Protein AF-0000000070360372 (afdb_homodimer)

Radius of gyration: 17.47 Å; Cα contacts (8 Å, |Δi|>4): 365; chains: 2; bounding box: 40×47×42 Å

Nearest PDB structures (foldseek):
  4dpo-assembly1_B  TM=9.481E-01  e=1.555E-10  Methanosarcina mazei Go1
  4hl9-assembly4_H  TM=9.763E-01  e=8.758E-10  Rhodospirillum rubrum ATCC 11170
  4zos-assembly1_C  TM=9.395E-01  e=3.819E-09  Yersinia enterocolitica subsp. enterocolitica 8081
  2gff-assembly1_A  TM=9.404E-01  e=3.369E-08  Yersinia pestis
  2omo-assembly4_E  TM=9.481E-01  e=5.995E-08  Nitrosomonas europaea

pLDDT: mean 95.35, std 10.15, range [29.31, 98.88]

Secondary structure (DSSP, 8-state):
---PPEEEEEEEEB-GGG-SHHHHHHHHHHHHHHTTSTTEEEEEEEEETTEEEEEEEEEEES-HHHHHHHHHSHHHHHHHHHHGGGBSS--EEEEEEE--/---PPEEEEEEEEB-GGG-SHHHHHHHHHHHHHHTTSTTEEEEEEEEETTEEEEEEEEEEES-HHHHHHHHHSHHHHHHHHHHGGGBSS--EEEEEEE--

Organism: Tetrahymena thermophila (strain SB210) (NCBI:txid312017)

Structure (mmCIF, N/CA/C/O backbone):
data_AF-0000000070360372-model_v1
#
loop_
_entity.id
_entity.type
_entity.pdbx_description
1 polymer 'Antibiotic biosynthesis monooxygenase family protein'
#
loop_
_atom_site.group_PDB
_atom_site.id
_atom_site.type_symbol
_atom_site.label_atom_id
_atom_site.label_alt_id
_atom_site.label_comp_id
_atom_site.label_asym_id
_atom_site.label_entity_id
_atom_site.label_seq_id
_atom_site.pdbx_PDB_ins_code
_atom_site.Cartn_x
_atom_site.Cartn_y
_atom_site.Cartn_z
_atom_site.occupancy
_atom_site.B_iso_or_equiv
_atom_site.auth_seq_id
_atom_site.auth_comp_id
_atom_site.auth_asym_id
_atom_site.auth_atom_id
_atom_site.pdbx_PDB_model_num
ATOM 1 N N . MET A 1 1 ? -24.312 -3.723 -5.715 1 29.31 1 MET A N 1
ATOM 2 C CA . MET A 1 1 ? -23.047 -3.193 -6.199 1 29.31 1 MET A CA 1
ATOM 3 C C . MET A 1 1 ? -22.234 -2.59 -5.051 1 29.31 1 MET A C 1
ATOM 5 O O . MET A 1 1 ? -22.359 -1.401 -4.754 1 29.31 1 MET A O 1
ATOM 9 N N . ALA A 1 2 ? -22.25 -2.99 -3.984 1 41.06 2 ALA A N 1
ATOM 10 C CA . ALA A 1 2 ? -22.25 -2.619 -2.572 1 41.06 2 ALA A CA 1
ATOM 11 C C . ALA A 1 2 ? -21.062 -1.726 -2.242 1 41.06 2 ALA A C 1
ATOM 13 O O . ALA A 1 2 ? -20.094 -1.652 -3.012 1 41.06 2 ALA A O 1
ATOM 14 N N . ASP A 1 3 ? -21.047 -0.767 -1.151 1 51.84 3 ASP A N 1
ATOM 15 C CA . ASP A 1 3 ? -20.375 0.12 -0.21 1 51.84 3 ASP A CA 1
ATOM 16 C C . ASP A 1 3 ? -18.953 -0.364 0.075 1 51.84 3 ASP A C 1
ATOM 18 O O . ASP A 1 3 ? -18.703 -0.97 1.116 1 51.84 3 ASP A O 1
ATOM 22 N N . GLN A 1 4 ? -18.266 -0.851 -1.001 1 64.38 4 GLN A N 1
ATOM 23 C CA . GLN A 1 4 ? -17.062 -1.654 -0.803 1 64.38 4 GLN A CA 1
ATOM 24 C C . GLN A 1 4 ? -15.922 -0.81 -0.24 1 64.38 4 GLN A C 1
ATOM 26 O O . GLN A 1 4 ? -15.711 0.325 -0.672 1 64.38 4 GLN A O 1
ATOM 31 N N . LYS A 1 5 ? -15.391 -1.17 0.794 1 88.06 5 LYS A N 1
ATOM 32 C CA . LYS A 1 5 ? -14.219 -0.562 1.424 1 88.06 5 LYS A CA 1
ATOM 33 C C . LYS A 1 5 ? -13.078 -0.407 0.426 1 88.06 5 LYS A C 1
ATOM 35 O O . LYS A 1 5 ? -12.883 -1.263 -0.44 1 88.06 5 LYS A O 1
ATOM 40 N N . LEU A 1 6 ? -12.617 0.913 0.315 1 96.81 6 LEU A N 1
ATOM 41 C CA . LEU A 1 6 ? -11.461 1.216 -0.524 1 96.81 6 LEU A CA 1
ATOM 42 C C . LEU A 1 6 ? -10.203 1.371 0.32 1 96.81 6 LEU A C 1
ATOM 44 O O . LEU A 1 6 ? -10.281 1.688 1.509 1 96.81 6 LEU A O 1
ATOM 48 N N . ARG A 1 7 ? -9.211 1.042 -0.317 1 98 7 ARG A N 1
ATOM 49 C CA . ARG A 1 7 ? -7.922 1.39 0.27 1 98 7 ARG A CA 1
ATOM 50 C C . ARG A 1 7 ? -7.141 2.33 -0.642 1 98 7 ARG A C 1
ATOM 52 O O . ARG A 1 7 ? -7.305 2.299 -1.862 1 98 7 ARG A O 1
ATOM 59 N N . ILE A 1 8 ? -6.355 3.145 -0.029 1 98.75 8 ILE A N 1
ATOM 60 C CA . ILE A 1 8 ? -5.426 4.008 -0.746 1 98.75 8 ILE A CA 1
ATOM 61 C C . ILE A 1 8 ? -3.996 3.715 -0.291 1 98.75 8 ILE A C 1
ATOM 63 O O . ILE A 1 8 ? -3.74 3.549 0.904 1 98.75 8 ILE A O 1
ATOM 67 N N . VAL A 1 9 ? -3.133 3.523 -1.203 1 98.88 9 VAL A N 1
ATOM 68 C CA . VAL A 1 9 ? -1.698 3.602 -0.955 1 98.88 9 VAL A CA 1
ATOM 69 C C . VAL A 1 9 ? -1.142 4.895 -1.542 1 98.88 9 VAL A C 1
ATOM 71 O O . VAL A 1 9 ? -1.192 5.105 -2.756 1 98.88 9 VAL A O 1
ATOM 74 N N . ALA A 1 10 ? -0.677 5.77 -0.711 1 98.75 10 ALA A N 1
ATOM 75 C CA . ALA A 1 10 ? -0.059 7.027 -1.126 1 98.75 10 ALA A CA 1
ATOM 76 C C . ALA A 1 10 ? 1.434 7.035 -0.81 1 98.75 10 ALA A C 1
ATOM 78 O O . ALA A 1 10 ? 1.831 6.863 0.344 1 98.75 10 ALA A O 1
ATOM 79 N N . THR A 1 11 ? 2.238 7.172 -1.792 1 98.75 11 THR A N 1
ATOM 80 C CA . THR A 1 11 ? 3.689 7.219 -1.644 1 98.75 11 THR A CA 1
ATOM 81 C C . THR A 1 11 ? 4.211 8.633 -1.853 1 98.75 11 THR A C 1
ATOM 83 O O . THR A 1 11 ? 3.965 9.25 -2.895 1 98.75 11 THR A O 1
ATOM 86 N N . ILE A 1 12 ? 4.875 9.133 -0.856 1 98.62 12 ILE A N 1
ATOM 87 C CA . ILE A 1 12 ? 5.375 10.508 -0.817 1 98.62 12 ILE A CA 1
ATOM 88 C C . ILE A 1 12 ? 6.887 10.492 -0.607 1 98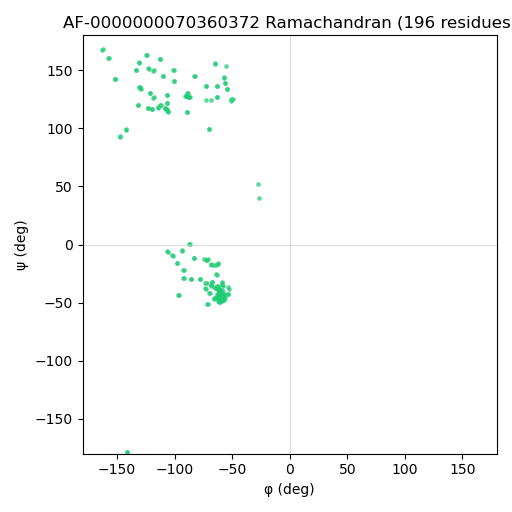.62 12 ILE A C 1
ATOM 90 O O . ILE A 1 12 ? 7.375 10.016 0.418 1 98.62 12 ILE A O 1
ATOM 94 N N . LYS A 1 13 ? 7.613 10.992 -1.554 1 98.56 13 LYS A N 1
ATOM 95 C CA . LYS A 1 13 ? 9.055 11.141 -1.412 1 98.56 13 LYS A CA 1
ATOM 96 C C . LYS A 1 13 ? 9.445 12.609 -1.205 1 98.56 13 LYS A C 1
ATOM 98 O O . LYS A 1 13 ? 9.047 13.477 -1.986 1 98.56 13 LYS A O 1
ATOM 103 N N . VAL A 1 14 ? 10.195 12.891 -0.234 1 98.56 14 VAL A N 1
ATOM 1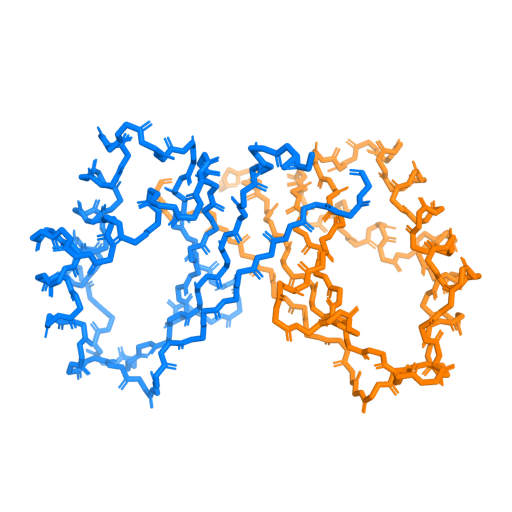04 C CA . VAL A 1 14 ? 10.578 14.25 0.098 1 98.56 14 VAL A CA 1
ATOM 105 C C . VAL A 1 14 ? 12.078 14.438 -0.145 1 98.56 14 VAL A C 1
ATOM 107 O O . VAL A 1 14 ? 12.82 13.461 -0.225 1 98.56 14 VAL A O 1
ATOM 110 N N . LYS A 1 15 ? 12.43 15.672 -0.279 1 98.06 15 LYS A N 1
ATOM 111 C CA . LYS A 1 15 ? 13.844 16.016 -0.382 1 98.06 15 LYS A CA 1
ATOM 112 C C . LYS A 1 15 ? 14.594 15.648 0.9 1 98.06 15 LYS A C 1
ATOM 114 O O . LYS A 1 15 ? 14.086 15.875 2.002 1 98.06 15 LYS A O 1
ATOM 119 N N . PRO A 1 16 ? 15.766 15.062 0.646 1 96.94 16 PRO A N 1
ATOM 120 C CA . PRO A 1 16 ? 16.516 14.68 1.84 1 96.94 16 PRO A CA 1
ATOM 121 C C . PRO A 1 16 ? 16.703 15.844 2.814 1 96.94 16 PRO A C 1
ATOM 123 O O . PRO A 1 16 ? 16.609 15.656 4.031 1 96.94 16 PRO A O 1
ATOM 126 N N . GLU A 1 17 ? 16.922 16.984 2.369 1 96.38 17 GLU A N 1
ATOM 127 C CA . GLU A 1 17 ? 17.188 18.141 3.213 1 96.38 17 GLU A CA 1
ATOM 128 C C . GLU A 1 17 ? 15.906 18.609 3.914 1 96.38 17 GLU A C 1
ATOM 130 O O . GLU A 1 17 ? 15.969 19.406 4.855 1 96.38 17 GLU A O 1
ATOM 135 N N . SER A 1 18 ? 14.82 18.109 3.445 1 95 18 SER A N 1
ATOM 136 C CA . SER A 1 18 ? 13.539 18.516 4.004 1 95 18 SER A CA 1
ATOM 137 C C . SER A 1 18 ? 13.109 17.594 5.141 1 95 18 SER A C 1
ATOM 139 O O . SER A 1 18 ? 12.211 17.938 5.914 1 95 18 SER A O 1
ATOM 141 N N . ARG A 1 19 ? 13.641 16.391 5.18 1 93 19 ARG A N 1
ATOM 142 C CA . ARG A 1 19 ? 13.203 15.461 6.215 1 93 19 ARG A CA 1
ATOM 143 C C . ARG A 1 19 ? 13.703 15.898 7.59 1 93 19 ARG A C 1
ATOM 145 O O . ARG A 1 19 ? 14.875 15.703 7.918 1 93 19 ARG A O 1
ATOM 152 N N . ASP A 1 20 ? 12.922 16.516 8.383 1 93.19 20 ASP A N 1
ATOM 153 C CA . ASP A 1 20 ? 13.203 16.969 9.75 1 93.19 20 ASP A CA 1
ATOM 154 C C . ASP A 1 20 ? 11.977 16.781 10.648 1 93.19 20 ASP A C 1
ATOM 156 O O . ASP A 1 20 ? 10.961 16.234 10.219 1 93.19 20 ASP A O 1
ATOM 160 N N . GLN A 1 21 ? 12.141 17.172 11.836 1 92.44 21 GLN A N 1
ATOM 161 C CA . GLN A 1 21 ? 11.102 16.906 12.828 1 92.44 21 GLN A CA 1
ATOM 162 C C . GLN A 1 21 ? 9.836 17.703 12.516 1 92.44 21 GLN A C 1
ATOM 164 O O . GLN A 1 21 ? 8.727 17.25 12.789 1 92.44 21 GLN A O 1
ATOM 169 N N . ASN A 1 22 ? 9.992 18.859 11.961 1 94.62 22 ASN A N 1
ATOM 170 C CA . ASN A 1 22 ? 8.828 19.656 11.617 1 94.62 22 ASN A CA 1
ATOM 171 C C . ASN A 1 22 ? 7.965 18.969 10.555 1 94.62 22 ASN A C 1
ATOM 173 O O . ASN A 1 22 ? 6.738 18.969 10.656 1 94.62 22 ASN A O 1
ATOM 177 N N . LEU A 1 23 ? 8.609 18.484 9.57 1 96.25 23 LEU A N 1
ATOM 178 C CA . LEU A 1 23 ? 7.879 17.766 8.531 1 96.25 23 LEU A CA 1
ATOM 179 C C . LEU A 1 23 ? 7.191 16.531 9.094 1 96.25 23 LEU A C 1
ATOM 181 O O . LEU A 1 23 ? 6.023 16.266 8.797 1 96.25 23 LEU A O 1
ATOM 185 N N . VAL A 1 24 ? 7.902 15.797 9.891 1 95.56 24 VAL A N 1
ATOM 186 C CA . VAL A 1 24 ? 7.348 14.594 10.492 1 95.56 24 VAL A CA 1
ATOM 187 C C . VAL A 1 24 ? 6.145 14.953 11.359 1 95.56 24 VAL A C 1
ATOM 189 O O . VAL A 1 24 ? 5.129 14.25 11.344 1 95.56 24 VAL A O 1
ATOM 192 N N . ASN A 1 25 ? 6.23 16.062 12.078 1 96.56 25 ASN A N 1
ATOM 193 C CA . ASN A 1 25 ? 5.117 16.531 12.891 1 96.56 25 ASN A CA 1
ATOM 194 C C . ASN A 1 25 ? 3.904 16.891 12.039 1 96.56 25 ASN A C 1
ATOM 196 O O . ASN A 1 25 ? 2.762 16.703 12.461 1 96.56 25 ASN A O 1
ATOM 200 N N . ALA A 1 26 ? 4.191 17.453 10.891 1 97.75 26 ALA A N 1
ATOM 201 C CA . ALA A 1 26 ? 3.096 17.75 9.969 1 97.75 26 ALA A CA 1
ATOM 202 C C . ALA A 1 26 ? 2.375 16.469 9.539 1 97.75 26 ALA A C 1
ATOM 204 O O . ALA A 1 26 ? 1.143 16.438 9.484 1 97.75 26 ALA A O 1
ATOM 205 N N . PHE A 1 27 ? 3.125 15.438 9.242 1 98.25 27 PHE A N 1
ATOM 206 C CA . PHE A 1 27 ? 2.531 14.148 8.906 1 98.25 27 PHE A CA 1
ATOM 207 C C . PHE A 1 27 ? 1.706 13.609 10.07 1 98.25 27 PHE A C 1
ATOM 209 O O . PHE A 1 27 ? 0.591 13.125 9.875 1 98.25 27 PHE A O 1
ATOM 216 N N . LYS A 1 28 ? 2.225 13.703 11.234 1 97.75 28 LYS A N 1
ATOM 217 C CA . LYS A 1 28 ? 1.54 13.219 12.43 1 97.75 28 LYS A CA 1
ATOM 218 C C . LYS A 1 28 ? 0.211 13.938 12.633 1 97.75 28 LYS A C 1
ATOM 220 O O . LYS A 1 28 ? -0.796 13.312 12.969 1 97.75 28 LYS A O 1
ATOM 225 N N . ALA A 1 29 ? 0.255 15.234 12.492 1 98.38 29 ALA A N 1
ATOM 226 C CA . ALA A 1 29 ? -0.963 16.031 12.633 1 98.38 29 ALA A CA 1
ATOM 227 C C . ALA A 1 29 ? -2.02 15.602 11.617 1 98.38 29 ALA A C 1
ATOM 229 O O . ALA A 1 29 ? -3.203 15.508 11.945 1 98.38 29 ALA A O 1
ATOM 230 N N . LEU A 1 30 ? -1.607 15.352 10.398 1 98.69 30 LEU A N 1
ATOM 231 C CA . LEU A 1 30 ? -2.525 14.867 9.367 1 98.69 30 LEU A CA 1
ATOM 232 C C . LEU A 1 30 ? -3.164 13.547 9.789 1 98.69 30 LEU A C 1
ATOM 234 O O . LEU A 1 30 ? -4.379 13.375 9.664 1 98.69 30 LEU A O 1
ATOM 238 N N . VAL A 1 31 ? -2.324 12.586 10.25 1 98.75 31 VAL A N 1
ATOM 239 C CA . VAL A 1 31 ? -2.809 11.273 10.664 1 98.75 31 VAL A CA 1
ATOM 240 C C . VAL A 1 31 ? -3.852 11.438 11.766 1 98.75 31 VAL A C 1
ATOM 242 O O . VAL A 1 31 ? -4.938 10.859 11.688 1 98.75 31 VAL A O 1
ATOM 245 N N . GLU A 1 32 ? -3.535 12.273 12.781 1 98.62 32 GLU A N 1
ATOM 246 C CA . GLU A 1 32 ? -4.41 12.469 13.938 1 98.62 32 GLU A CA 1
ATOM 247 C C . GLU A 1 32 ? -5.754 13.055 13.516 1 98.62 32 GLU A C 1
ATOM 249 O O . GLU A 1 32 ? -6.809 12.57 13.938 1 98.62 32 GLU A O 1
ATOM 254 N N . GLU A 1 33 ? -5.766 14.016 12.75 1 98.81 33 GLU A N 1
ATOM 255 C CA . GLU A 1 33 ? -7.004 14.656 12.328 1 98.81 33 GLU A CA 1
ATOM 256 C C . GLU A 1 33 ? -7.809 13.75 11.398 1 98.81 33 GLU A C 1
ATOM 258 O O . GLU A 1 33 ? -9.039 13.703 11.477 1 98.81 33 GLU A O 1
ATOM 263 N N . THR A 1 34 ? -7.141 13.039 10.422 1 98.81 34 THR A N 1
ATOM 264 C CA . THR A 1 34 ? -7.816 12.156 9.469 1 98.81 34 THR A CA 1
ATOM 265 C C . THR A 1 34 ? -8.531 11.023 10.203 1 98.81 34 THR A C 1
ATOM 267 O O . THR A 1 34 ? -9.641 10.641 9.828 1 98.81 34 THR A O 1
ATOM 270 N N . LYS A 1 35 ? -7.902 10.484 11.234 1 98.62 35 LYS A N 1
ATOM 271 C CA . LYS A 1 35 ? -8.477 9.367 11.969 1 98.62 35 LYS A CA 1
ATOM 272 C C . LYS A 1 35 ? -9.781 9.781 12.656 1 98.62 35 LYS A C 1
ATOM 274 O O . LYS A 1 35 ? -10.57 8.922 13.062 1 98.62 35 LYS A O 1
ATOM 279 N N . LYS A 1 36 ? -10.039 11.062 12.82 1 98.5 36 LYS A N 1
ATOM 280 C CA . LYS A 1 36 ? -11.266 11.562 13.438 1 98.5 36 LYS A CA 1
ATOM 281 C C . LYS A 1 36 ? -12.406 11.625 12.422 1 98.5 36 LYS A C 1
ATOM 283 O O . LYS A 1 36 ? -13.562 11.812 12.797 1 98.5 36 LYS A O 1
ATOM 288 N N . GLU A 1 37 ? -12.094 11.469 11.203 1 98.5 37 GLU A N 1
ATOM 289 C CA . GLU A 1 37 ? -13.102 11.578 10.156 1 98.5 37 GLU A CA 1
ATOM 290 C C . GLU A 1 37 ? -14.031 10.367 10.156 1 98.5 37 GLU A C 1
ATOM 292 O O . GLU A 1 37 ? -13.57 9.227 10.258 1 98.5 37 GLU A O 1
ATOM 297 N N . GLU A 1 38 ? -15.312 10.531 10.031 1 95.69 38 GLU A N 1
ATOM 298 C CA . GLU A 1 38 ? -16.328 9.492 10.117 1 95.69 38 GLU A CA 1
ATOM 299 C C . GLU A 1 38 ? -16.109 8.406 9.07 1 95.69 38 GLU A C 1
ATOM 301 O O . GLU A 1 38 ? -16.344 7.223 9.328 1 95.69 38 GLU A O 1
ATOM 306 N N . GLY A 1 39 ? -15.602 8.703 7.953 1 96.88 39 GLY A N 1
ATOM 307 C CA . GLY A 1 39 ? -15.461 7.762 6.852 1 96.88 39 GLY A CA 1
ATOM 308 C C . GLY A 1 39 ? -14.109 7.07 6.824 1 96.88 39 GLY A C 1
ATOM 309 O O . GLY A 1 39 ? -13.898 6.148 6.031 1 96.88 39 GLY A O 1
ATOM 310 N N . ASN A 1 40 ? -13.188 7.426 7.68 1 98.38 40 ASN A N 1
ATOM 311 C CA . ASN A 1 40 ? -11.875 6.789 7.719 1 98.38 40 ASN A CA 1
ATOM 312 C C . ASN A 1 40 ? -11.883 5.543 8.602 1 98.38 40 ASN A C 1
ATOM 314 O O . ASN A 1 40 ? -12.312 5.598 9.75 1 98.38 40 ASN A O 1
ATOM 318 N N . ILE A 1 41 ? -11.445 4.41 8.117 1 97.94 41 ILE A N 1
ATOM 319 C CA . ILE A 1 41 ? -11.367 3.145 8.836 1 97.94 41 ILE A CA 1
ATOM 320 C C . ILE A 1 41 ? -9.953 2.947 9.375 1 97.94 41 ILE A C 1
ATOM 322 O O . ILE A 1 41 ? -9.766 2.533 10.523 1 97.94 41 ILE A O 1
ATOM 326 N N . SER A 1 42 ? -8.992 3.227 8.594 1 98 42 SER A N 1
ATOM 327 C CA . SER A 1 42 ? -7.586 3.146 8.984 1 98 42 SER A CA 1
ATOM 328 C C . SER A 1 42 ? -6.738 4.133 8.188 1 98 42 SER A C 1
ATOM 330 O O . SER A 1 42 ? -7.008 4.383 7.008 1 98 42 SER A O 1
ATOM 332 N N . TYR A 1 43 ? -5.781 4.723 8.805 1 98.62 43 TYR A N 1
ATOM 333 C CA . TYR A 1 43 ? -4.871 5.715 8.242 1 98.62 43 TYR A CA 1
ATOM 334 C C . TYR A 1 43 ? -3.49 5.613 8.883 1 98.62 43 TYR A C 1
ATOM 336 O O . TYR A 1 43 ? -3.221 6.266 9.898 1 98.62 43 TYR A O 1
ATOM 344 N N . ILE A 1 44 ? -2.605 4.852 8.266 1 98.25 44 ILE A N 1
ATOM 345 C CA . ILE A 1 44 ? -1.34 4.543 8.922 1 98.25 44 ILE A CA 1
ATOM 346 C C . ILE A 1 44 ? -0.181 5.082 8.086 1 98.25 44 ILE A C 1
ATOM 348 O O . ILE A 1 44 ? -0.098 4.812 6.883 1 98.25 44 ILE A O 1
ATOM 352 N N . LEU A 1 45 ? 0.63 5.848 8.711 1 98.44 45 LEU A N 1
ATOM 353 C CA . LEU A 1 45 ? 1.843 6.387 8.109 1 98.44 45 LEU A CA 1
ATOM 354 C C . LEU A 1 45 ? 3.016 5.43 8.297 1 98.44 45 LEU A C 1
ATOM 356 O O . LEU A 1 45 ? 3.262 4.953 9.414 1 98.44 45 LEU A O 1
ATOM 360 N N . HIS A 1 46 ? 3.721 5.148 7.211 1 98 46 HIS A N 1
ATOM 361 C CA . HIS A 1 46 ? 4.906 4.297 7.227 1 98 46 HIS A CA 1
ATOM 362 C C . HIS A 1 46 ? 6.109 5.016 6.625 1 98 46 HIS A C 1
ATOM 364 O O . HIS A 1 46 ? 5.957 6.051 5.973 1 98 46 HIS A O 1
ATOM 370 N N . ASN A 1 47 ? 7.246 4.441 6.941 1 97.5 47 ASN A N 1
ATOM 371 C CA . ASN A 1 47 ? 8.445 4.723 6.156 1 97.5 47 ASN A CA 1
ATOM 372 C C . ASN A 1 47 ? 8.875 3.506 5.34 1 97.5 47 ASN A C 1
ATOM 374 O O . ASN A 1 47 ? 8.727 2.367 5.785 1 97.5 47 ASN A O 1
ATOM 378 N N . ASP A 1 48 ? 9.422 3.801 4.102 1 98 48 ASP A N 1
ATOM 379 C CA . ASP A 1 48 ? 10.133 2.779 3.336 1 98 48 ASP A CA 1
ATOM 380 C C . ASP A 1 48 ? 11.383 2.311 4.074 1 98 48 ASP A C 1
ATOM 382 O O . ASP A 1 48 ? 12.227 3.125 4.461 1 98 48 ASP A O 1
ATOM 386 N N . VAL A 1 49 ? 11.5 1.029 4.254 1 96.81 49 VAL A N 1
ATOM 387 C CA . VAL A 1 49 ? 12.609 0.486 5.035 1 96.81 49 VAL A CA 1
ATOM 388 C C . VAL A 1 49 ? 13.93 0.798 4.34 1 96.81 49 VAL A C 1
ATOM 390 O O . VAL A 1 49 ? 14.953 0.992 5 1 96.81 49 VAL A O 1
ATOM 393 N N . LYS A 1 50 ? 13.891 0.973 3.064 1 97.06 50 LYS A N 1
ATOM 394 C CA . LYS A 1 50 ? 15.125 1.151 2.307 1 97.06 50 LYS A CA 1
ATOM 395 C C . LYS A 1 50 ? 15.398 2.629 2.041 1 97.06 50 LYS A C 1
ATOM 397 O O . LYS A 1 50 ? 16.469 2.99 1.566 1 97.06 50 LYS A O 1
ATOM 402 N N . ASP A 1 51 ? 14.453 3.5 2.188 1 97.5 51 ASP A N 1
ATOM 403 C CA . ASP A 1 51 ? 14.586 4.93 1.916 1 97.5 51 ASP A CA 1
ATOM 404 C C . ASP A 1 51 ? 13.812 5.758 2.939 1 97.5 51 ASP A C 1
ATOM 406 O O . ASP A 1 51 ? 12.617 6.004 2.771 1 97.5 51 ASP A O 1
ATOM 410 N N . PRO A 1 52 ? 14.477 6.258 3.926 1 95.38 52 PRO A N 1
ATOM 411 C CA . PRO A 1 52 ? 13.797 6.992 4.996 1 95.38 52 PRO A CA 1
ATOM 412 C C . PRO A 1 52 ? 13.094 8.25 4.496 1 95.38 52 PRO A C 1
ATOM 414 O O . PRO A 1 52 ? 12.289 8.844 5.219 1 95.38 52 PRO A O 1
ATOM 417 N N . ASN A 1 53 ? 13.422 8.758 3.27 1 97.75 53 ASN A N 1
ATOM 418 C CA . ASN A 1 53 ? 12.797 9.953 2.73 1 97.75 53 ASN A CA 1
ATOM 419 C C . ASN A 1 53 ? 11.5 9.625 1.989 1 97.75 53 ASN A C 1
ATOM 421 O O . ASN A 1 53 ? 10.859 10.516 1.434 1 97.75 53 ASN A O 1
ATOM 425 N N . THR A 1 54 ? 11.172 8.359 1.972 1 98.25 54 THR A N 1
ATOM 426 C CA . THR A 1 54 ? 9.922 7.922 1.353 1 98.25 54 THR A CA 1
ATOM 427 C C . THR A 1 54 ? 8.906 7.523 2.414 1 98.25 54 THR A C 1
ATOM 429 O O . THR A 1 54 ? 9.141 6.598 3.193 1 98.25 54 THR A O 1
ATOM 432 N N . PHE A 1 55 ? 7.789 8.281 2.459 1 98.5 55 PHE A N 1
ATOM 433 C CA . PHE A 1 55 ? 6.648 8.031 3.334 1 98.5 55 PHE A CA 1
ATOM 434 C C . PHE A 1 55 ? 5.52 7.352 2.568 1 98.5 55 PHE A C 1
ATOM 436 O O . PHE A 1 55 ? 5.262 7.684 1.408 1 98.5 55 PHE A O 1
ATOM 443 N N . VAL A 1 56 ? 4.895 6.43 3.225 1 98.75 56 VAL A N 1
ATOM 444 C CA . VAL A 1 56 ? 3.805 5.703 2.582 1 98.75 56 VAL A CA 1
ATOM 445 C C . VAL A 1 56 ? 2.594 5.66 3.51 1 98.75 56 VAL A C 1
ATOM 447 O O . VAL A 1 56 ? 2.676 5.141 4.625 1 98.75 56 VAL A O 1
ATOM 450 N N . PHE A 1 57 ? 1.464 6.203 3.096 1 98.88 57 PHE A N 1
ATOM 451 C CA . PHE A 1 57 ? 0.189 6 3.773 1 98.88 57 PHE A CA 1
ATOM 452 C C . PHE A 1 57 ? -0.519 4.762 3.234 1 98.88 57 PHE A C 1
ATOM 454 O O . PHE A 1 57 ? -0.636 4.586 2.021 1 98.88 57 PHE A O 1
ATOM 461 N N . VAL A 1 58 ? -0.887 3.922 4.055 1 98.69 58 VAL A N 1
ATOM 462 C CA . VAL A 1 58 ? -1.868 2.887 3.75 1 98.69 58 VAL A CA 1
ATOM 463 C C . VAL A 1 58 ? -3.186 3.195 4.461 1 98.69 58 VAL A C 1
ATOM 465 O O . VAL A 1 58 ? -3.238 3.24 5.691 1 98.69 58 VAL A O 1
ATOM 468 N N . GLU A 1 59 ? -4.215 3.402 3.682 1 98.69 59 GLU A N 1
ATOM 469 C CA . GLU A 1 59 ? -5.48 3.932 4.18 1 98.69 59 GLU A CA 1
ATOM 470 C C . GLU A 1 59 ? -6.637 2.992 3.859 1 98.69 59 GLU A C 1
ATOM 472 O O . GLU A 1 59 ? -6.59 2.252 2.873 1 98.69 59 GLU A O 1
ATOM 477 N N . GLU A 1 60 ? -7.625 3.006 4.641 1 98.25 60 GLU A N 1
ATOM 478 C CA . GLU A 1 60 ? -8.898 2.346 4.379 1 98.25 60 GLU A CA 1
ATOM 479 C C . GLU A 1 60 ? -10.07 3.293 4.617 1 98.25 60 GLU A C 1
ATOM 481 O O . GLU A 1 60 ? -10.117 3.994 5.629 1 98.25 60 GLU A O 1
ATOM 486 N N . TRP A 1 61 ? -10.961 3.264 3.732 1 98.12 61 TRP A N 1
ATOM 487 C CA . TRP A 1 61 ? -12.07 4.215 3.719 1 98.12 61 TRP A CA 1
ATOM 488 C C . TRP A 1 61 ? -13.398 3.502 3.482 1 98.12 61 TRP A C 1
ATOM 490 O O . TRP A 1 61 ? -13.453 2.512 2.746 1 98.12 61 TRP A O 1
ATOM 500 N N . ARG A 1 62 ? -14.406 4.059 4.016 1 96.62 62 ARG A N 1
ATOM 501 C CA . ARG A 1 62 ? -15.75 3.496 3.941 1 96.62 62 ARG A CA 1
ATOM 502 C C . ARG A 1 62 ? -16.328 3.648 2.541 1 96.62 62 ARG A C 1
ATOM 504 O O . ARG A 1 62 ? -17.078 2.783 2.074 1 96.62 62 ARG A O 1
ATOM 511 N N . SER A 1 63 ? -16.047 4.816 1.875 1 95.69 63 SER A N 1
ATOM 512 C CA . SER A 1 63 ? -16.641 5.082 0.575 1 95.69 63 SER A CA 1
ATOM 513 C C . SER A 1 63 ? -15.828 6.086 -0.224 1 95.69 63 SER A C 1
ATOM 515 O O . SER A 1 63 ? -15.023 6.832 0.345 1 95.69 63 SER A O 1
ATOM 517 N N . PRO A 1 64 ? -16.062 6.082 -1.555 1 95.44 64 PRO A N 1
ATOM 518 C CA . PRO A 1 64 ? -15.414 7.117 -2.367 1 95.44 64 PRO A CA 1
ATOM 519 C C . PRO A 1 64 ? -15.789 8.531 -1.922 1 95.44 64 PRO A C 1
ATOM 521 O O . PRO A 1 64 ? -14.961 9.445 -1.996 1 95.44 64 PRO A O 1
ATOM 524 N N . ALA A 1 65 ? -17 8.711 -1.489 1 96.44 65 ALA A N 1
ATOM 525 C CA . ALA A 1 65 ? -17.453 10.023 -1.035 1 96.44 65 ALA A CA 1
ATOM 526 C C . ALA A 1 65 ? -16.656 10.484 0.178 1 96.44 65 ALA A C 1
ATOM 528 O O . ALA A 1 65 ? -16.344 11.672 0.307 1 96.44 65 ALA A O 1
ATOM 529 N N . ASP A 1 66 ? -16.281 9.562 1.055 1 97.38 66 ASP A N 1
ATOM 530 C CA . ASP A 1 66 ? -15.492 9.906 2.238 1 97.38 66 ASP A CA 1
ATOM 531 C C . ASP A 1 66 ? -14.078 10.336 1.857 1 97.38 66 ASP A C 1
ATOM 533 O O . ASP A 1 66 ? -13.5 11.227 2.486 1 97.38 66 ASP A O 1
ATOM 537 N N . ILE A 1 67 ? -13.586 9.719 0.856 1 97.38 67 ILE A 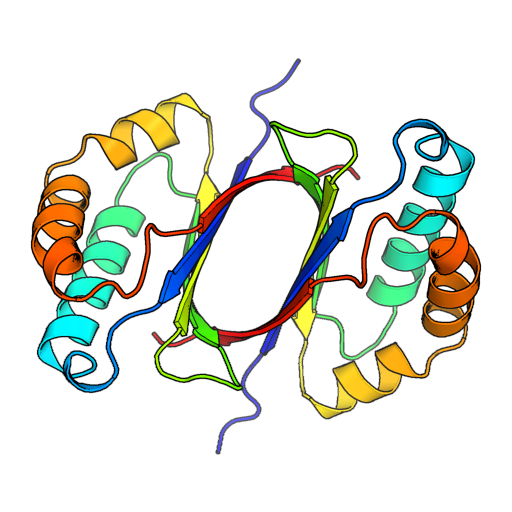N 1
ATOM 538 C CA . ILE A 1 67 ? -12.266 10.086 0.36 1 97.38 67 ILE A CA 1
ATOM 539 C C . ILE A 1 67 ? -12.305 11.508 -0.209 1 97.38 67 ILE A C 1
ATOM 541 O O . ILE A 1 67 ? -11.422 12.32 0.074 1 97.38 67 ILE A O 1
ATOM 545 N N . GLU A 1 68 ? -13.328 11.766 -1.011 1 97.25 68 GLU A N 1
ATOM 546 C CA . GLU A 1 68 ? -13.477 13.102 -1.577 1 97.25 68 GLU A CA 1
ATOM 547 C C . GLU A 1 68 ? -13.562 14.156 -0.48 1 97.25 68 GLU A C 1
ATOM 549 O O . GLU A 1 68 ? -12.945 15.219 -0.584 1 97.25 68 GLU A O 1
ATOM 554 N N . LYS A 1 69 ? -14.344 13.898 0.533 1 98.06 69 LYS A N 1
ATOM 555 C CA . LYS A 1 69 ? -14.453 14.805 1.676 1 98.06 69 LYS A CA 1
ATOM 556 C C . LYS A 1 69 ? -13.094 15.023 2.332 1 98.06 69 LYS A C 1
ATOM 558 O O . LYS A 1 69 ? -12.742 16.156 2.686 1 98.06 69 LYS A O 1
ATOM 563 N N . HIS A 1 70 ? -12.375 13.969 2.531 1 98.44 70 HIS A N 1
ATOM 564 C CA . HIS A 1 70 ? -11.039 14.039 3.125 1 98.44 70 HIS A CA 1
ATOM 565 C C . HIS A 1 70 ? -10.133 14.969 2.328 1 98.44 70 HIS A C 1
ATOM 567 O O . HIS A 1 70 ? -9.461 15.828 2.9 1 98.44 70 HIS A O 1
ATOM 573 N N . MET A 1 71 ? -10.156 14.82 0.972 1 97.81 71 MET A N 1
ATOM 574 C CA . MET A 1 71 ? -9.25 15.562 0.099 1 97.81 71 MET A CA 1
ATOM 575 C C . MET A 1 71 ? -9.602 17.047 0.098 1 97.81 71 MET A C 1
ATOM 577 O O . MET A 1 71 ? -8.766 17.891 -0.262 1 97.81 71 MET A O 1
ATOM 581 N N . LYS A 1 72 ? -10.797 17.359 0.549 1 98 72 LYS A N 1
ATOM 582 C CA . LYS A 1 72 ? -11.242 18.75 0.574 1 98 72 LYS A CA 1
ATOM 583 C C . LYS A 1 72 ? -11.141 19.344 1.98 1 98 72 LYS A C 1
ATOM 585 O O . LYS A 1 72 ? -11.352 20.531 2.176 1 98 72 LYS A O 1
ATOM 590 N N . SER A 1 73 ? -10.883 18.562 2.951 1 98.44 73 SER A N 1
ATOM 591 C CA . SER A 1 73 ? -10.852 19.031 4.336 1 98.44 73 SER A CA 1
ATOM 592 C C . SER A 1 73 ? -9.734 20.031 4.559 1 98.44 73 SER A C 1
ATOM 594 O O . SER A 1 73 ? -8.719 20.016 3.857 1 98.44 73 SER A O 1
ATOM 596 N N . PRO A 1 74 ? -9.867 20.906 5.582 1 98.25 74 PRO A N 1
ATOM 597 C CA . PRO A 1 74 ? -8.836 21.891 5.883 1 98.25 74 PRO A CA 1
ATOM 598 C C . PRO A 1 74 ? -7.504 21.266 6.285 1 98.25 74 PRO A C 1
ATOM 600 O O . PRO A 1 74 ? -6.441 21.75 5.898 1 98.25 74 PRO A O 1
ATOM 603 N N . HIS A 1 75 ? -7.562 20.234 7.102 1 98.5 75 HIS A N 1
ATOM 604 C CA . HIS A 1 75 ? -6.309 19.625 7.539 1 98.5 75 HIS A CA 1
ATOM 605 C C . HIS A 1 75 ? -5.566 19 6.367 1 98.5 75 HIS A C 1
ATOM 607 O O . HIS A 1 75 ? -4.336 19.047 6.305 1 98.5 75 HIS A O 1
ATOM 613 N N . PHE A 1 76 ? -6.289 18.375 5.402 1 98.75 76 PHE A N 1
ATOM 614 C CA . PHE A 1 76 ? -5.617 17.781 4.258 1 98.75 76 PHE A CA 1
ATOM 615 C C . PHE A 1 76 ? -5.062 18.844 3.326 1 98.75 76 PHE A C 1
ATOM 617 O O . PHE A 1 76 ? -3.891 18.797 2.945 1 98.75 76 PHE A O 1
ATOM 624 N N . THR A 1 77 ? -5.93 19.812 2.938 1 98.38 77 THR A N 1
ATOM 625 C CA . THR A 1 77 ? -5.473 20.844 2.023 1 98.38 77 THR A CA 1
ATOM 626 C C . THR A 1 77 ? -4.336 21.656 2.646 1 98.38 77 THR A C 1
ATOM 628 O O . THR A 1 77 ? -3.396 22.047 1.954 1 98.38 77 THR A O 1
ATOM 631 N N . GLY A 1 78 ? -4.391 21.953 3.932 1 98.06 78 GLY A N 1
ATOM 632 C CA . GLY A 1 78 ? -3.293 22.594 4.637 1 98.06 78 GLY A CA 1
ATOM 633 C C . GLY A 1 78 ? -2.004 21.797 4.594 1 98.06 78 GLY A C 1
ATOM 634 O O . GLY A 1 78 ? -0.932 22.359 4.352 1 98.06 78 GLY A O 1
ATOM 635 N N . PHE A 1 79 ? -2.113 20.531 4.805 1 98.44 79 PHE A N 1
ATOM 636 C CA . PHE A 1 79 ? -0.958 19.641 4.75 1 98.44 79 PHE A CA 1
ATOM 637 C C . PHE A 1 79 ? -0.331 19.656 3.359 1 98.44 79 PHE A C 1
ATOM 639 O O . PHE A 1 79 ? 0.888 19.781 3.223 1 98.44 79 PHE A O 1
ATOM 646 N N . VAL A 1 80 ? -1.156 19.484 2.289 1 97.81 80 VAL A N 1
ATOM 647 C CA . VAL A 1 80 ? -0.673 19.484 0.912 1 97.81 80 VAL A CA 1
ATOM 648 C C . VAL A 1 80 ? 0.069 20.781 0.615 1 97.81 80 VAL A C 1
ATOM 650 O O . VAL A 1 80 ? 1.13 20.766 -0.014 1 97.81 80 VAL A O 1
ATOM 653 N N . GLY A 1 81 ? -0.499 21.906 1.074 1 97.06 81 GLY A N 1
ATOM 654 C CA . GLY A 1 81 ? 0.16 23.188 0.901 1 97.06 81 GLY A CA 1
ATOM 655 C C . GLY A 1 81 ? 1.54 23.234 1.529 1 97.06 81 GLY A C 1
ATOM 656 O O . GLY A 1 81 ? 2.473 23.797 0.946 1 97.06 81 GLY A O 1
ATOM 657 N N . LYS A 1 82 ? 1.725 22.672 2.697 1 96.38 82 LYS A N 1
ATOM 658 C CA . LYS A 1 82 ? 3.002 22.625 3.402 1 96.38 82 LYS A CA 1
ATOM 659 C C . LYS A 1 82 ? 3.973 21.656 2.73 1 96.38 82 LYS A C 1
ATOM 661 O O . LYS A 1 82 ? 5.184 21.891 2.721 1 96.38 82 LYS A O 1
ATOM 666 N N . LEU A 1 83 ? 3.451 20.609 2.168 1 97.38 83 LEU A N 1
ATOM 667 C CA . LEU A 1 83 ? 4.246 19.484 1.665 1 97.38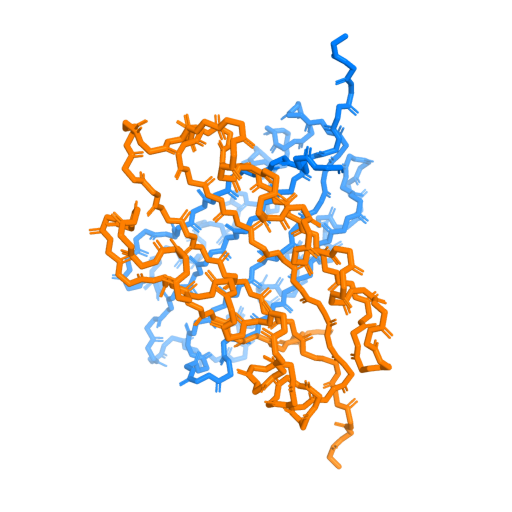 83 LEU A CA 1
ATOM 668 C C . LEU A 1 83 ? 4.875 19.828 0.318 1 97.38 83 LEU A C 1
ATOM 670 O O . LEU A 1 83 ? 5.949 19.328 -0.016 1 97.38 83 LEU A O 1
ATOM 674 N N . LYS A 1 84 ? 4.254 20.656 -0.43 1 96.81 84 LYS A N 1
ATOM 675 C CA . LYS A 1 84 ? 4.594 20.922 -1.825 1 96.81 84 LYS A CA 1
ATOM 676 C C . LYS A 1 84 ? 6.066 21.297 -1.97 1 96.81 84 LYS A C 1
ATOM 678 O O . LYS A 1 84 ? 6.754 20.797 -2.865 1 96.81 84 LYS A O 1
ATOM 683 N N . ALA A 1 85 ? 6.621 22.109 -1.107 1 95.62 85 ALA A N 1
ATOM 684 C CA . ALA A 1 85 ? 7.988 22.625 -1.205 1 95.62 85 ALA A CA 1
ATOM 685 C C . ALA A 1 85 ? 9 21.516 -0.901 1 95.62 85 ALA A C 1
ATOM 687 O O . ALA A 1 85 ? 10.195 21.672 -1.178 1 95.62 85 ALA A O 1
ATOM 688 N N . HIS A 1 86 ? 8.57 20.438 -0.38 1 98.06 86 HIS A N 1
ATOM 689 C CA . HIS A 1 86 ? 9.469 19.406 0.116 1 98.06 86 HIS A CA 1
ATOM 690 C C . HIS A 1 86 ? 9.5 18.203 -0.821 1 98.06 86 HIS A C 1
ATOM 692 O O . HIS A 1 86 ? 10.297 17.281 -0.632 1 98.06 86 HIS A O 1
ATOM 698 N N . LEU A 1 87 ? 8.695 18.188 -1.791 1 98 87 LEU A N 1
ATOM 699 C CA . LEU A 1 87 ? 8.492 17.016 -2.625 1 98 87 LEU A CA 1
ATOM 700 C C . LEU A 1 87 ? 9.578 16.906 -3.695 1 98 87 LEU A C 1
ATOM 702 O O . LEU A 1 87 ? 10.023 17.922 -4.23 1 98 87 LEU A O 1
ATOM 706 N N . VAL A 1 88 ? 9.953 15.656 -3.994 1 97.44 88 VAL A N 1
ATOM 707 C CA . VAL A 1 88 ? 10.852 15.359 -5.105 1 97.44 88 VAL A CA 1
ATOM 708 C C . VAL A 1 88 ? 10.047 15.234 -6.398 1 97.44 88 VAL A C 1
ATOM 710 O O . VAL A 1 88 ? 10.562 15.508 -7.484 1 97.44 88 VAL A O 1
ATOM 713 N N . ALA A 1 89 ? 8.883 14.844 -6.344 1 97.12 89 ALA A N 1
ATOM 714 C CA . ALA A 1 89 ? 7.902 14.625 -7.406 1 97.12 89 ALA A CA 1
ATOM 715 C C . ALA A 1 89 ? 6.488 14.547 -6.836 1 97.12 89 ALA A C 1
ATOM 717 O O . ALA A 1 89 ? 6.305 14.508 -5.617 1 97.12 89 ALA A O 1
ATOM 718 N N . ALA A 1 90 ? 5.48 14.609 -7.734 1 97.25 90 ALA A N 1
ATOM 719 C CA . ALA A 1 90 ? 4.098 14.453 -7.285 1 97.25 90 ALA A CA 1
ATOM 720 C C . ALA A 1 90 ? 3.906 13.141 -6.543 1 97.25 90 ALA A C 1
ATOM 722 O O . ALA A 1 90 ? 4.457 12.109 -6.938 1 97.25 90 ALA A O 1
ATOM 723 N N . PRO A 1 91 ? 3.154 13.109 -5.445 1 98 91 PRO A N 1
ATOM 724 C CA . PRO A 1 91 ? 2.871 11.852 -4.762 1 98 91 PRO A CA 1
ATOM 725 C C . PRO A 1 91 ? 2.201 10.82 -5.672 1 98 91 PRO A C 1
ATOM 727 O O . PRO A 1 91 ? 1.47 11.195 -6.594 1 98 91 PRO A O 1
ATOM 730 N N . GLN A 1 92 ? 2.525 9.617 -5.504 1 97.56 92 GLN A N 1
ATOM 731 C CA . GLN A 1 92 ? 1.815 8.531 -6.172 1 97.56 92 GLN A CA 1
ATOM 732 C C . GLN A 1 92 ? 0.641 8.047 -5.328 1 97.56 92 GLN A C 1
ATOM 734 O O . GLN A 1 92 ? 0.835 7.504 -4.238 1 97.56 92 GLN A O 1
ATOM 739 N N . ILE A 1 93 ? -0.547 8.227 -5.785 1 97.94 93 ILE A N 1
ATOM 740 C CA . ILE A 1 93 ? -1.76 7.824 -5.078 1 97.94 93 ILE A CA 1
ATOM 741 C C . ILE A 1 93 ? -2.473 6.723 -5.863 1 97.94 93 ILE A C 1
ATOM 743 O O . ILE A 1 93 ? -2.883 6.934 -7.008 1 97.94 93 ILE A O 1
ATOM 747 N N . VAL A 1 94 ? -2.602 5.605 -5.297 1 98.19 94 VAL A N 1
ATOM 748 C CA . VAL A 1 94 ? -3.281 4.48 -5.93 1 98.19 94 VAL A CA 1
ATOM 749 C C . VAL A 1 94 ? -4.484 4.059 -5.086 1 98.19 94 VAL A C 1
ATOM 751 O O . VAL A 1 94 ? -4.332 3.707 -3.914 1 98.19 94 VAL A O 1
ATOM 754 N N . THR A 1 95 ? -5.637 4.188 -5.641 1 98.25 95 THR A N 1
ATOM 755 C CA . THR A 1 95 ? -6.844 3.691 -4.996 1 98.25 95 THR A CA 1
ATOM 756 C C . THR A 1 95 ? -7.133 2.252 -5.418 1 98.25 95 THR A C 1
ATOM 758 O O . THR A 1 95 ? -7.152 1.943 -6.613 1 98.25 95 THR A O 1
ATOM 761 N N . ILE A 1 96 ? -7.312 1.415 -4.418 1 97.88 96 ILE A N 1
ATOM 762 C CA . ILE A 1 96 ? -7.426 -0.011 -4.707 1 97.88 96 ILE A CA 1
ATOM 763 C C . ILE A 1 96 ? -8.648 -0.587 -3.992 1 97.88 96 ILE A C 1
ATOM 765 O O . ILE A 1 96 ? -9.156 0.012 -3.043 1 97.88 96 ILE A O 1
ATOM 769 N N . ARG A 1 97 ? -9.141 -1.679 -4.5 1 96.56 97 ARG A N 1
ATOM 770 C CA . ARG A 1 97 ? -10.273 -2.416 -3.943 1 96.56 97 ARG A CA 1
ATOM 771 C C . ARG A 1 97 ? -9.945 -3.898 -3.803 1 96.56 97 ARG A C 1
ATOM 773 O O . ARG A 1 97 ? -9.391 -4.504 -4.723 1 96.56 97 ARG A O 1
ATOM 780 N N . PRO A 1 98 ? -10.305 -4.484 -2.594 1 96.06 98 PRO A N 1
ATOM 781 C CA . PRO A 1 98 ? -10.047 -5.918 -2.455 1 96.06 98 PRO A CA 1
ATOM 782 C C . PRO A 1 98 ? -10.672 -6.742 -3.576 1 96.06 98 PRO A C 1
ATOM 784 O O . PRO A 1 98 ? -11.82 -6.5 -3.955 1 96.06 98 PRO A O 1
ATOM 787 N N . LEU A 1 99 ? -9.875 -7.648 -4.109 1 94.25 99 LEU A N 1
ATOM 788 C CA . LEU A 1 99 ? -10.328 -8.469 -5.227 1 94.25 99 LEU A CA 1
ATOM 789 C C . LEU A 1 99 ? -10.938 -9.773 -4.723 1 94.25 99 LEU A C 1
ATOM 791 O O . LEU A 1 99 ? -11.789 -10.367 -5.398 1 94.25 99 LEU A O 1
ATOM 795 N N . LEU A 1 100 ? -10.5 -10.25 -3.609 1 88 100 LEU A N 1
ATOM 796 C CA . LEU A 1 100 ? -10.969 -11.531 -3.076 1 88 100 LEU A CA 1
ATOM 797 C C . LEU A 1 100 ? -11.75 -11.32 -1.781 1 88 100 LEU A C 1
ATOM 799 O O . LEU A 1 100 ? -11.477 -10.383 -1.029 1 88 100 LEU A O 1
ATOM 803 N N . MET B 1 1 ? 15.242 -3.73 20.188 1 35.5 1 MET B N 1
ATOM 804 C CA . MET B 1 1 ? 14.906 -3.127 18.891 1 35.5 1 MET B CA 1
ATOM 805 C C . MET B 1 1 ? 13.633 -3.734 18.328 1 35.5 1 MET B C 1
ATOM 807 O O . MET B 1 1 ? 13.602 -4.914 17.984 1 35.5 1 MET B O 1
ATOM 811 N N . ALA B 1 2 ? 12.5 -3.551 18.797 1 41.66 2 ALA B N 1
ATOM 812 C CA . ALA B 1 2 ? 11.281 -4.344 18.969 1 41.66 2 ALA B CA 1
ATOM 813 C C . ALA B 1 2 ? 10.875 -5.008 17.656 1 41.66 2 ALA B C 1
ATOM 815 O O . ALA B 1 2 ? 11.242 -4.547 16.578 1 41.66 2 ALA B O 1
ATOM 816 N N . ASP B 1 3 ? 10.68 -6.285 17.5 1 54.03 3 ASP B N 1
ATOM 817 C CA . ASP B 1 3 ? 10.117 -7.238 16.547 1 54.03 3 ASP B CA 1
ATOM 818 C C . ASP B 1 3 ? 9.016 -6.59 15.711 1 54.03 3 ASP B C 1
ATOM 820 O O . ASP B 1 3 ? 7.836 -6.672 16.062 1 54.03 3 ASP B O 1
ATOM 824 N N . GLN B 1 4 ? 9.305 -5.434 15.086 1 66 4 GLN B N 1
ATOM 825 C CA . GLN B 1 4 ? 8.281 -4.516 14.586 1 66 4 GLN B CA 1
ATOM 826 C C . GLN B 1 4 ? 7.605 -5.074 13.336 1 66 4 GLN B C 1
ATOM 828 O O . GLN B 1 4 ? 8.281 -5.598 12.445 1 66 4 GLN B O 1
ATOM 833 N N . LYS B 1 5 ? 6.352 -5.203 13.328 1 88.31 5 LYS B N 1
ATOM 834 C CA . LYS B 1 5 ? 5.508 -5.602 12.203 1 88.31 5 LYS B CA 1
ATOM 835 C C . LYS B 1 5 ? 5.832 -4.785 10.953 1 88.31 5 LYS B C 1
ATOM 837 O O . LYS B 1 5 ? 6.156 -3.6 11.047 1 88.31 5 LYS B O 1
ATOM 842 N N . LEU B 1 6 ? 6.141 -5.566 9.844 1 96.94 6 LEU B N 1
ATOM 843 C CA . LEU B 1 6 ? 6.387 -4.953 8.539 1 96.94 6 LEU B CA 1
ATOM 844 C C . LEU B 1 6 ? 5.168 -5.086 7.637 1 96.94 6 LEU B C 1
ATOM 846 O O . LEU B 1 6 ? 4.348 -5.988 7.82 1 96.94 6 LEU B O 1
ATOM 850 N N . ARG B 1 7 ? 5.09 -4.168 6.863 1 98.06 7 ARG B N 1
ATOM 851 C CA . ARG B 1 7 ? 4.137 -4.301 5.766 1 98.06 7 ARG B CA 1
ATOM 852 C C . ARG B 1 7 ? 4.844 -4.273 4.418 1 98.06 7 ARG B C 1
ATOM 854 O O . ARG B 1 7 ? 5.902 -3.656 4.277 1 98.06 7 ARG B O 1
ATOM 861 N N . ILE B 1 8 ? 4.273 -4.941 3.498 1 98.75 8 ILE B N 1
ATOM 862 C CA . ILE B 1 8 ? 4.727 -4.906 2.113 1 98.75 8 ILE B CA 1
ATOM 863 C C . ILE B 1 8 ? 3.592 -4.426 1.21 1 98.75 8 ILE B C 1
ATOM 865 O O . ILE B 1 8 ? 2.443 -4.848 1.371 1 98.75 8 ILE B O 1
ATOM 869 N N . VAL B 1 9 ? 3.863 -3.5 0.398 1 98.88 9 VAL B N 1
ATOM 870 C CA . VAL B 1 9 ? 3.021 -3.191 -0.752 1 98.88 9 VAL B CA 1
ATOM 871 C C . VAL B 1 9 ? 3.689 -3.691 -2.031 1 98.88 9 VAL B C 1
ATOM 873 O O . VAL B 1 9 ? 4.77 -3.227 -2.396 1 98.88 9 VAL B O 1
ATOM 876 N N . ALA B 1 10 ? 3.098 -4.633 -2.678 1 98.75 10 ALA B N 1
ATOM 877 C CA . ALA B 1 10 ? 3.582 -5.172 -3.945 1 98.75 10 ALA B CA 1
ATOM 878 C C . ALA B 1 10 ? 2.633 -4.824 -5.086 1 98.75 10 ALA B C 1
ATOM 880 O O . ALA B 1 10 ? 1.447 -5.164 -5.043 1 98.75 10 ALA B O 1
ATOM 881 N N . THR B 1 11 ? 3.102 -4.133 -6.047 1 98.75 11 THR B N 1
ATOM 882 C CA . THR B 1 11 ? 2.32 -3.742 -7.219 1 98.75 11 THR B CA 1
ATOM 883 C C . THR B 1 11 ? 2.744 -4.547 -8.445 1 98.75 11 THR B C 1
ATOM 885 O O . THR B 1 11 ? 3.92 -4.547 -8.812 1 98.75 11 THR B O 1
ATOM 888 N N . ILE B 1 12 ? 1.799 -5.227 -9.008 1 98.62 12 ILE B N 1
ATOM 889 C CA . ILE B 1 12 ? 2.012 -6.133 -10.133 1 98.62 12 ILE B CA 1
ATOM 890 C C . ILE B 1 12 ? 1.133 -5.711 -11.305 1 98.62 12 ILE B C 1
ATOM 892 O O . ILE B 1 12 ? -0.096 -5.715 -11.203 1 98.62 12 ILE B O 1
ATOM 896 N N . LYS B 1 13 ? 1.75 -5.348 -12.391 1 98.56 13 LYS B N 1
ATOM 897 C CA . LYS B 1 13 ? 1.013 -5.039 -13.609 1 98.56 13 LYS B CA 1
ATOM 898 C C . LYS B 1 13 ? 1.172 -6.148 -14.648 1 98.56 13 LYS B C 1
ATOM 900 O O . LYS B 1 13 ? 2.293 -6.539 -14.977 1 98.56 13 LYS B O 1
ATOM 905 N N . VAL B 1 14 ? 0.132 -6.613 -15.164 1 98.56 14 VAL B N 1
ATOM 906 C CA . VAL B 1 14 ? 0.156 -7.715 -16.125 1 98.56 14 VAL B CA 1
ATOM 907 C C . VAL B 1 14 ? -0.276 -7.207 -17.5 1 98.56 14 VAL B C 1
ATOM 909 O O . VAL B 1 14 ? -0.898 -6.148 -17.609 1 98.56 14 VAL B O 1
ATOM 912 N N . LYS B 1 15 ? 0.104 -7.965 -18.484 1 98.12 15 LYS B N 1
ATOM 913 C CA . LYS B 1 15 ? -0.353 -7.676 -19.844 1 98.12 15 LYS B CA 1
ATOM 914 C C . LYS B 1 15 ? -1.868 -7.812 -19.953 1 98.12 15 LYS B C 1
ATOM 916 O O . LYS B 1 15 ? -2.453 -8.75 -19.406 1 98.12 15 LYS B O 1
ATOM 921 N N . PRO B 1 16 ? -2.416 -6.82 -20.656 1 97 16 PRO B N 1
ATOM 922 C CA . PRO B 1 16 ? -3.875 -6.891 -20.781 1 97 16 PRO B CA 1
ATOM 923 C C . PRO B 1 16 ? -4.355 -8.234 -21.328 1 97 16 PRO B C 1
ATOM 925 O O . PRO B 1 16 ? -5.363 -8.766 -20.844 1 97 16 PRO B O 1
ATOM 928 N N . GLU B 1 17 ? -3.688 -8.828 -22.203 1 96.44 17 GLU B N 1
ATOM 929 C CA . GLU B 1 17 ? -4.09 -10.078 -22.828 1 96.44 17 GLU B CA 1
ATOM 930 C C . GLU B 1 17 ? -3.91 -11.258 -21.875 1 96.44 17 GLU B C 1
ATOM 932 O O . GLU B 1 17 ? -4.434 -12.344 -22.109 1 96.44 17 GLU B O 1
ATOM 937 N N . SER B 1 18 ? -3.205 -10.984 -20.812 1 95.19 18 SER B N 1
ATOM 938 C CA . SER B 1 18 ? -2.924 -12.039 -19.859 1 95.19 18 SER B CA 1
ATOM 939 C C . SER B 1 18 ? -3.973 -12.078 -18.75 1 95.19 18 SER B C 1
ATOM 941 O O . SER B 1 18 ? -4.07 -13.062 -18.016 1 95.19 18 SER B O 1
ATOM 943 N N . ARG B 1 19 ? -4.664 -10.984 -18.531 1 93.06 19 ARG B N 1
ATOM 944 C CA . ARG B 1 19 ? -5.633 -10.961 -17.438 1 93.06 19 ARG B CA 1
ATOM 945 C C . ARG B 1 19 ? -6.832 -11.852 -17.75 1 93.06 19 ARG B C 1
ATOM 947 O O . ARG B 1 19 ? -7.73 -11.453 -18.5 1 93.06 19 ARG B O 1
ATOM 954 N N . ASP B 1 20 ? -6.898 -13.031 -17.25 1 93.31 20 ASP B N 1
ATOM 955 C CA . ASP B 1 20 ? -7.98 -14 -17.391 1 93.31 20 ASP B CA 1
ATOM 956 C C . ASP B 1 20 ? -8.203 -14.758 -16.078 1 93.31 20 ASP B C 1
ATOM 958 O O . ASP B 1 20 ? -7.57 -14.461 -15.07 1 93.31 20 ASP B O 1
ATOM 962 N N . GLN B 1 21 ? -9.109 -15.641 -16.141 1 92.5 21 GLN B N 1
ATOM 963 C CA . GLN B 1 21 ? -9.523 -16.328 -14.93 1 92.5 21 GLN B CA 1
ATOM 964 C C . GLN B 1 21 ? -8.406 -17.219 -14.391 1 92.5 21 GLN B C 1
ATOM 966 O O . GLN B 1 21 ? -8.273 -17.391 -13.18 1 92.5 21 GLN B O 1
ATOM 971 N N . ASN B 1 22 ? -7.625 -17.75 -15.258 1 94.69 22 ASN B N 1
ATOM 972 C CA . ASN B 1 22 ? -6.52 -18.594 -14.812 1 94.69 22 ASN B CA 1
ATOM 973 C C . ASN B 1 22 ? -5.5 -17.797 -14 1 94.69 22 ASN B C 1
ATOM 975 O O . ASN B 1 22 ? -5.012 -18.281 -12.977 1 94.69 22 ASN B O 1
ATOM 979 N N . LEU B 1 23 ? -5.176 -16.672 -14.5 1 96.38 23 LEU B N 1
ATOM 980 C CA . LEU B 1 23 ? -4.234 -15.82 -13.781 1 96.38 23 LEU B CA 1
ATOM 981 C C . LEU B 1 23 ? -4.805 -15.406 -12.43 1 96.38 23 LEU B C 1
ATOM 983 O O . LEU B 1 23 ? -4.109 -15.453 -11.414 1 96.38 23 LEU B O 1
ATOM 987 N N . VAL B 1 24 ? -6.039 -15.031 -12.43 1 95.62 24 VAL B N 1
ATOM 988 C CA . VAL B 1 24 ? -6.695 -14.609 -11.195 1 95.62 24 VAL B CA 1
ATOM 989 C C . VAL B 1 24 ? -6.711 -15.766 -10.203 1 95.62 24 VAL B C 1
ATOM 991 O O . VAL B 1 24 ? -6.473 -15.57 -9.008 1 95.62 24 VAL B O 1
ATOM 994 N N . ASN B 1 25 ? -6.938 -16.969 -10.695 1 96.69 25 ASN B N 1
ATOM 995 C 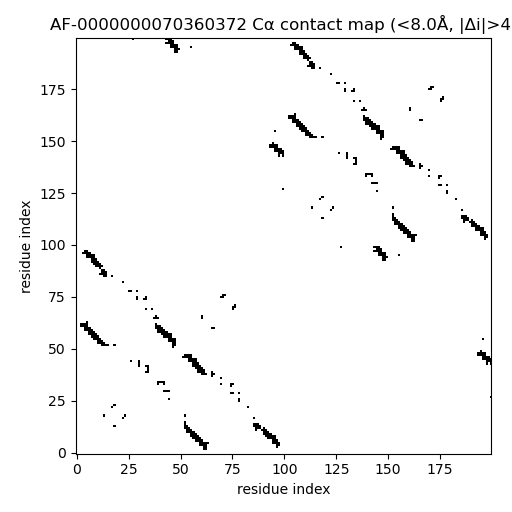CA . ASN B 1 25 ? -6.918 -18.156 -9.844 1 96.69 25 ASN B CA 1
ATOM 996 C C . ASN B 1 25 ? -5.535 -18.391 -9.242 1 96.69 25 ASN B C 1
ATOM 998 O O . ASN B 1 25 ? -5.414 -18.875 -8.117 1 96.69 25 ASN B O 1
ATOM 1002 N N . ALA B 1 26 ? -4.543 -18.125 -10.047 1 97.75 26 ALA B N 1
ATOM 1003 C CA . ALA B 1 26 ? -3.182 -18.25 -9.539 1 97.75 26 ALA B CA 1
ATOM 1004 C C . ALA B 1 26 ? -2.941 -17.281 -8.375 1 97.75 26 ALA B C 1
ATOM 1006 O O . ALA B 1 26 ? -2.336 -17.656 -7.367 1 97.75 26 ALA B O 1
ATOM 1007 N N . PHE B 1 27 ? -3.412 -16.062 -8.516 1 98.31 27 PHE B N 1
ATOM 1008 C CA . PHE B 1 27 ? -3.314 -15.094 -7.426 1 98.31 27 PHE B CA 1
ATOM 1009 C C . PHE B 1 27 ? -4.062 -15.586 -6.195 1 98.31 27 PHE B C 1
ATOM 1011 O O . PHE B 1 27 ? -3.555 -15.484 -5.074 1 98.31 27 PHE B O 1
ATOM 1018 N N . LYS B 1 28 ? -5.215 -16.094 -6.383 1 97.81 28 LYS B N 1
ATOM 1019 C CA . LYS B 1 28 ? -6.039 -16.594 -5.281 1 97.81 28 LYS B CA 1
ATOM 1020 C C . LYS B 1 28 ? -5.336 -17.719 -4.531 1 97.81 28 LYS B C 1
ATOM 1022 O O . LYS B 1 28 ? -5.359 -17.766 -3.301 1 97.81 28 LYS B O 1
ATOM 1027 N N . ALA B 1 29 ? -4.785 -18.625 -5.285 1 98.44 29 ALA B N 1
ATOM 1028 C CA . ALA B 1 29 ? -4.059 -19.734 -4.676 1 98.44 29 ALA B CA 1
ATOM 1029 C C . ALA B 1 29 ? -2.889 -19.234 -3.836 1 98.44 29 ALA B C 1
ATOM 1031 O O . ALA B 1 29 ? -2.639 -19.75 -2.742 1 98.44 29 ALA B O 1
ATOM 1032 N N . LEU B 1 30 ? -2.168 -18.234 -4.328 1 98.75 30 LEU B N 1
ATOM 1033 C CA . LEU B 1 30 ? -1.075 -17.641 -3.57 1 98.75 30 LEU B CA 1
ATOM 1034 C C . LEU B 1 30 ? -1.581 -17.062 -2.252 1 98.75 30 LEU B C 1
ATOM 1036 O O . LEU B 1 30 ? -0.976 -17.281 -1.2 1 98.75 30 LEU B O 1
ATOM 1040 N N . VAL B 1 31 ? -2.689 -16.281 -2.316 1 98.75 31 VAL B N 1
ATOM 1041 C CA . VAL B 1 31 ? -3.262 -15.656 -1.129 1 98.75 31 VAL B CA 1
ATOM 1042 C C . VAL B 1 31 ? -3.617 -16.734 -0.1 1 98.75 31 VAL B C 1
ATOM 1044 O O . VAL B 1 31 ? -3.252 -16.609 1.072 1 98.75 31 VAL B O 1
ATOM 1047 N N . GLU B 1 32 ? -4.281 -17.797 -0.564 1 98.62 32 GLU B N 1
ATOM 1048 C CA . GLU B 1 32 ? -4.746 -18.875 0.322 1 98.62 32 GLU B CA 1
ATOM 1049 C C . GLU B 1 32 ? -3.574 -19.562 1.01 1 98.62 32 GLU B C 1
ATOM 1051 O O . GLU B 1 32 ? -3.598 -19.781 2.223 1 98.62 32 GLU B O 1
ATOM 1056 N N . GLU B 1 33 ? -2.621 -19.906 0.325 1 98.81 33 GLU B N 1
ATOM 1057 C CA . GLU B 1 33 ? -1.475 -20.609 0.893 1 98.81 33 GLU B CA 1
ATOM 1058 C C . GLU B 1 33 ? -0.662 -19.688 1.804 1 98.81 33 GLU B C 1
ATOM 1060 O O . GLU B 1 33 ? -0.173 -20.125 2.85 1 98.81 33 GLU B O 1
ATOM 1065 N N . THR B 1 34 ? -0.427 -18.391 1.404 1 98.81 34 THR B N 1
ATOM 1066 C CA . THR B 1 34 ? 0.35 -17.438 2.191 1 98.81 34 THR B CA 1
ATOM 1067 C C . THR B 1 34 ? -0.307 -17.188 3.549 1 98.81 34 THR B C 1
ATOM 1069 O O . THR B 1 34 ? 0.38 -17.078 4.566 1 98.81 34 THR B O 1
ATOM 1072 N N . LYS B 1 35 ? -1.62 -17.125 3.566 1 98.62 35 LYS B N 1
ATOM 1073 C CA . LYS B 1 35 ? -2.344 -16.844 4.805 1 98.62 35 LYS B CA 1
ATOM 1074 C C . LYS B 1 35 ? -2.154 -17.984 5.812 1 98.62 35 LYS B C 1
ATOM 1076 O O . LYS B 1 35 ? -2.42 -17.812 7.004 1 98.62 35 LYS B O 1
ATOM 1081 N N . LYS B 1 36 ? -1.719 -19.141 5.379 1 98.56 36 LYS B N 1
ATOM 1082 C CA . LYS B 1 36 ? -1.479 -20.281 6.262 1 98.56 36 LYS B CA 1
ATOM 1083 C C . LYS B 1 36 ? -0.103 -20.188 6.914 1 98.56 36 LYS B C 1
ATOM 1085 O O . LYS B 1 36 ? 0.198 -20.938 7.844 1 98.56 36 LYS B O 1
ATOM 1090 N N . GLU B 1 37 ? 0.681 -19.312 6.449 1 98.5 37 GLU B N 1
ATOM 1091 C CA . GLU B 1 37 ? 2.041 -19.188 6.965 1 98.5 37 GLU B CA 1
ATOM 1092 C C . GLU B 1 37 ? 2.051 -18.578 8.359 1 98.5 37 GLU B C 1
ATOM 1094 O O . GLU B 1 37 ? 1.361 -17.594 8.617 1 98.5 37 GLU B O 1
ATOM 1099 N N . GLU B 1 38 ? 2.824 -19.094 9.289 1 95.69 38 GLU B N 1
ATOM 1100 C CA . GLU B 1 38 ? 2.875 -18.688 10.688 1 95.69 38 GLU B CA 1
ATOM 1101 C C . GLU B 1 38 ? 3.242 -17.203 10.82 1 95.69 38 GLU B C 1
ATOM 1103 O O . GLU B 1 38 ? 2.727 -16.516 11.695 1 95.69 38 GLU B O 1
ATOM 1108 N N . GLY B 1 39 ? 4.016 -16.672 9.977 1 96.88 39 GLY B N 1
ATOM 1109 C CA . GLY B 1 39 ? 4.527 -15.32 10.094 1 96.88 39 GLY B CA 1
ATOM 1110 C C . GLY B 1 39 ? 3.684 -14.297 9.359 1 96.88 39 GLY B C 1
ATOM 1111 O O . GLY B 1 39 ? 3.91 -13.094 9.477 1 96.88 39 GLY B O 1
ATOM 1112 N N . ASN B 1 40 ? 2.67 -14.711 8.617 1 98.44 40 ASN B N 1
ATOM 1113 C CA . ASN B 1 40 ? 1.808 -13.781 7.898 1 98.44 40 ASN B CA 1
ATOM 1114 C C . ASN B 1 40 ? 0.656 -13.289 8.773 1 98.44 40 ASN B C 1
ATOM 1116 O O . ASN B 1 40 ? -0.06 -14.094 9.367 1 98.44 40 ASN B O 1
ATOM 1120 N N . ILE B 1 41 ? 0.446 -12 8.914 1 98 41 ILE B N 1
ATOM 1121 C CA . ILE B 1 41 ? -0.624 -11.383 9.688 1 98 41 ILE B CA 1
ATOM 1122 C C . ILE B 1 41 ? -1.789 -11.031 8.766 1 98 41 ILE B C 1
ATOM 1124 O O . ILE B 1 41 ? -2.951 -11.258 9.109 1 98 41 ILE B O 1
ATOM 1128 N N . SER B 1 42 ? -1.502 -10.5 7.648 1 98 42 SER B N 1
ATOM 1129 C CA . SER B 1 42 ? -2.496 -10.156 6.641 1 98 42 SER B CA 1
ATOM 1130 C C . SER B 1 42 ? -1.9 -10.203 5.238 1 98 42 SER B C 1
ATOM 1132 O O . SER B 1 42 ? -0.73 -9.867 5.043 1 98 42 SER B O 1
ATOM 1134 N N . TYR B 1 43 ? -2.637 -10.641 4.301 1 98.62 43 TYR B N 1
ATOM 1135 C CA . TYR B 1 43 ? -2.26 -10.805 2.9 1 98.62 43 TYR B CA 1
ATOM 1136 C C . TYR B 1 43 ? -3.459 -10.578 1.985 1 98.62 43 TYR B C 1
ATOM 1138 O O . TYR B 1 43 ? -4.18 -11.523 1.654 1 98.62 43 TYR B O 1
ATOM 1146 N N . ILE B 1 44 ? -3.637 -9.359 1.528 1 98.25 44 ILE B N 1
ATOM 1147 C CA . ILE B 1 44 ? -4.867 -9.023 0.819 1 98.25 44 ILE B CA 1
ATOM 1148 C C . ILE B 1 44 ? -4.535 -8.602 -0.61 1 98.25 44 ILE B C 1
ATOM 1150 O O . ILE B 1 44 ? -3.691 -7.727 -0.824 1 98.25 44 ILE B O 1
ATOM 1154 N N . LEU B 1 45 ? -5.16 -9.227 -1.531 1 98.38 45 LEU B N 1
ATOM 1155 C CA . LEU B 1 45 ? -5.043 -8.906 -2.949 1 98.38 45 LEU B CA 1
ATOM 1156 C C . LEU B 1 45 ? -6.078 -7.863 -3.355 1 98.38 45 LEU B C 1
ATOM 1158 O O . LEU B 1 45 ? -7.262 -8 -3.041 1 98.38 45 LEU B O 1
ATOM 1162 N N . HIS B 1 46 ? -5.617 -6.816 -4.031 1 98 46 HIS B N 1
ATOM 1163 C CA . HIS B 1 46 ? -6.48 -5.758 -4.539 1 98 46 HIS B CA 1
ATOM 1164 C C . HIS B 1 46 ? -6.301 -5.578 -6.043 1 98 46 HIS B C 1
ATOM 1166 O O . HIS B 1 46 ? -5.336 -6.078 -6.621 1 98 46 HIS B O 1
ATOM 1172 N N . ASN B 1 47 ? -7.285 -4.91 -6.598 1 97.56 47 ASN B N 1
ATOM 1173 C CA . ASN B 1 47 ? -7.105 -4.297 -7.91 1 97.56 47 ASN B CA 1
ATOM 1174 C C . ASN B 1 47 ? -7.07 -2.775 -7.816 1 97.56 47 ASN B C 1
ATOM 1176 O O . ASN B 1 47 ? -7.762 -2.182 -6.984 1 97.56 47 ASN B O 1
ATOM 1180 N N . ASP B 1 48 ? -6.215 -2.162 -8.711 1 98 48 ASP B N 1
ATOM 1181 C CA . ASP B 1 48 ? -6.277 -0.721 -8.93 1 98 48 ASP B CA 1
ATOM 1182 C C . ASP B 1 48 ? -7.621 -0.312 -9.523 1 98 48 ASP B C 1
ATOM 1184 O O . ASP B 1 48 ? -8.047 -0.86 -10.539 1 98 48 ASP B O 1
ATOM 1188 N N . VAL B 1 49 ? -8.258 0.631 -8.891 1 96.81 49 VAL B N 1
ATOM 1189 C CA . VAL B 1 49 ? -9.594 1.027 -9.32 1 96.81 49 VAL B CA 1
ATOM 1190 C C . VAL B 1 49 ? -9.539 1.609 -10.727 1 96.81 49 VAL B C 1
ATOM 1192 O O . VAL B 1 49 ? -10.484 1.46 -11.508 1 96.81 49 VAL B O 1
ATOM 1195 N N . LYS B 1 50 ? -8.422 2.137 -11.094 1 97 50 LYS B N 1
ATOM 1196 C CA . LYS B 1 50 ? -8.32 2.83 -12.375 1 97 50 LYS B CA 1
ATOM 1197 C C . LYS B 1 50 ? -7.719 1.921 -13.445 1 97 50 LYS B C 1
ATOM 1199 O O . LYS B 1 50 ? -7.719 2.264 -14.625 1 97 50 LYS B O 1
ATOM 1204 N N . ASP B 1 51 ? -7.094 0.833 -13.094 1 97.44 51 ASP B N 1
ATOM 1205 C CA . ASP B 1 51 ? -6.441 -0.079 -14.031 1 97.44 51 ASP B CA 1
ATOM 1206 C C . ASP B 1 51 ? -6.629 -1.532 -13.602 1 97.44 51 ASP B C 1
ATOM 1208 O O . ASP B 1 51 ? -5.852 -2.051 -12.789 1 97.44 51 ASP B O 1
ATOM 1212 N N . PRO B 1 52 ? -7.555 -2.213 -14.18 1 95.31 52 PRO B N 1
ATOM 1213 C CA . PRO B 1 52 ? -7.855 -3.584 -13.766 1 95.31 52 PRO B CA 1
ATOM 1214 C C . PRO B 1 52 ? -6.676 -4.535 -13.977 1 95.31 52 PRO B C 1
ATOM 1216 O O . PRO B 1 52 ? -6.688 -5.656 -13.469 1 95.31 52 PRO B O 1
ATOM 1219 N N . ASN B 1 53 ? -5.664 -4.148 -14.789 1 97.81 53 ASN B N 1
ATOM 1220 C CA . ASN B 1 53 ? -4.512 -5.008 -15.047 1 97.81 53 ASN B CA 1
ATOM 1221 C C . ASN B 1 53 ? -3.428 -4.812 -13.992 1 97.81 53 ASN B C 1
ATOM 1223 O O . ASN B 1 53 ? -2.361 -5.426 -14.07 1 97.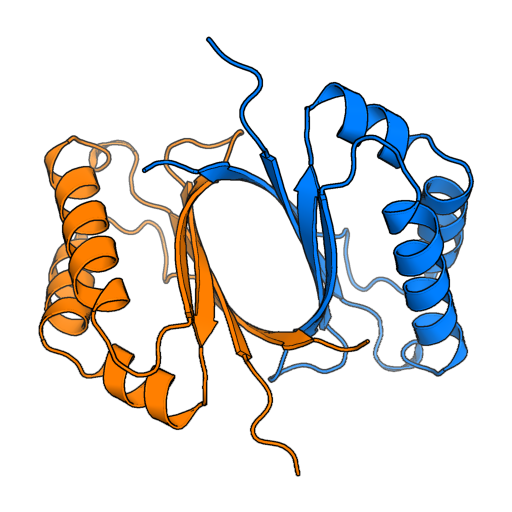81 53 ASN B O 1
ATOM 1227 N N . THR B 1 54 ? -3.703 -3.949 -13.055 1 98.25 54 THR B N 1
ATOM 1228 C CA . THR B 1 54 ? -2.771 -3.711 -11.961 1 98.25 54 THR B CA 1
ATOM 1229 C C . THR B 1 54 ? -3.295 -4.32 -10.664 1 98.25 54 THR B C 1
ATOM 1231 O O . THR B 1 54 ? -4.363 -3.934 -10.18 1 98.25 54 THR B O 1
ATOM 1234 N N . PHE B 1 55 ? -2.553 -5.312 -10.148 1 98.5 55 PHE B N 1
ATOM 1235 C CA . PHE B 1 55 ? -2.818 -5.98 -8.875 1 98.5 55 PHE B CA 1
ATOM 1236 C C . PHE B 1 55 ? -1.905 -5.441 -7.781 1 98.5 55 PHE B C 1
ATOM 1238 O O . PHE B 1 55 ? -0.727 -5.172 -8.023 1 98.5 55 PHE B O 1
ATOM 1245 N N . VAL B 1 56 ? -2.463 -5.293 -6.629 1 98.69 56 VAL B N 1
ATOM 1246 C CA . VAL B 1 56 ? -1.688 -4.766 -5.512 1 98.69 56 VAL B CA 1
ATOM 1247 C C . VAL B 1 56 ? -1.893 -5.648 -4.281 1 98.69 56 VAL B C 1
ATOM 1249 O O . VAL B 1 56 ? -3.02 -5.809 -3.807 1 98.69 56 VAL B O 1
ATOM 1252 N N . PHE B 1 57 ? -0.847 -6.23 -3.742 1 98.88 57 PHE B N 1
ATOM 1253 C CA . PHE B 1 57 ? -0.874 -6.875 -2.436 1 98.88 57 PHE B CA 1
ATOM 1254 C C . PHE B 1 57 ? -0.539 -5.883 -1.331 1 98.88 57 PHE B C 1
ATOM 1256 O O . PHE B 1 57 ? 0.44 -5.137 -1.433 1 98.88 57 PHE B O 1
ATOM 1263 N N . VAL B 1 58 ? -1.322 -5.797 -0.389 1 98.69 58 VAL B N 1
ATOM 1264 C CA . VAL B 1 58 ? -0.979 -5.176 0.885 1 98.69 58 VAL B CA 1
ATOM 1265 C C . VAL B 1 58 ? -0.839 -6.246 1.964 1 98.69 58 VAL B C 1
ATOM 1267 O O . VAL B 1 58 ? -1.802 -6.953 2.277 1 98.69 58 VAL B O 1
ATOM 1270 N N . GLU B 1 59 ? 0.354 -6.355 2.498 1 98.69 59 GLU B N 1
ATOM 1271 C CA . GLU B 1 59 ? 0.717 -7.473 3.367 1 98.69 59 GLU B CA 1
ATOM 1272 C C . GLU B 1 59 ? 1.188 -6.977 4.73 1 98.69 59 GLU B C 1
ATOM 1274 O O . GLU B 1 59 ? 1.712 -5.867 4.852 1 98.69 59 GLU B O 1
ATOM 1279 N N . GLU B 1 60 ? 0.998 -7.746 5.715 1 98.25 60 GLU B N 1
ATOM 1280 C CA . GLU B 1 60 ? 1.572 -7.539 7.039 1 98.25 60 GLU B CA 1
ATOM 1281 C C . GLU B 1 60 ? 2.258 -8.805 7.547 1 98.25 60 GLU B C 1
ATOM 1283 O O . GLU B 1 60 ? 1.702 -9.898 7.449 1 98.25 60 GLU B O 1
ATOM 1288 N N . TRP B 1 61 ? 3.4 -8.617 8.078 1 98.19 61 TRP B N 1
ATOM 1289 C CA . TRP B 1 61 ? 4.262 -9.734 8.477 1 98.19 61 TRP B CA 1
ATOM 1290 C C . TRP B 1 61 ? 4.82 -9.516 9.875 1 98.19 61 TRP B C 1
ATOM 1292 O O . TRP B 1 61 ? 5.102 -8.383 10.273 1 98.19 61 TRP B O 1
ATOM 1302 N N . ARG B 1 62 ? 5.051 -10.586 10.516 1 96.62 62 ARG B N 1
ATOM 1303 C CA . ARG B 1 62 ? 5.539 -10.57 11.891 1 96.62 62 ARG B CA 1
ATOM 1304 C C . ARG B 1 62 ? 7.004 -10.156 11.953 1 96.62 62 ARG B C 1
ATOM 1306 O O . ARG B 1 62 ? 7.426 -9.5 12.906 1 96.62 62 ARG B O 1
ATOM 1313 N N . SER B 1 63 ? 7.816 -10.602 10.953 1 95.75 63 SER B N 1
ATOM 1314 C CA . SER B 1 63 ? 9.25 -10.328 10.992 1 95.75 63 SER B CA 1
ATOM 1315 C C . SER B 1 63 ? 9.867 -10.406 9.602 1 95.75 63 SER B C 1
ATOM 1317 O O . SER B 1 63 ? 9.297 -11.008 8.695 1 95.75 63 SER B O 1
ATOM 1319 N N . PRO B 1 64 ? 11.047 -9.781 9.469 1 95.44 64 PRO B N 1
ATOM 1320 C CA . PRO B 1 64 ? 11.773 -9.93 8.211 1 95.44 64 PRO B CA 1
ATOM 1321 C C . PRO B 1 64 ? 12.07 -11.391 7.875 1 95.44 64 PRO B C 1
ATOM 1323 O O . PRO B 1 64 ? 12.07 -11.773 6.699 1 95.44 64 PRO B O 1
ATOM 1326 N N . ALA B 1 65 ? 12.344 -12.164 8.883 1 96.5 65 ALA B N 1
ATOM 1327 C CA . ALA B 1 65 ? 12.641 -13.578 8.664 1 96.5 65 ALA B CA 1
ATOM 1328 C C . ALA B 1 65 ? 11.445 -14.305 8.062 1 96.5 65 ALA B C 1
ATOM 1330 O O . ALA B 1 65 ? 11.609 -15.188 7.211 1 96.5 65 ALA B O 1
ATOM 1331 N N . ASP B 1 66 ? 10.25 -13.93 8.445 1 97.44 66 ASP B N 1
ATOM 1332 C CA . ASP B 1 66 ? 9.039 -14.547 7.906 1 97.44 66 ASP B CA 1
ATOM 1333 C C . ASP B 1 66 ? 8.836 -14.188 6.438 1 97.44 66 ASP B C 1
ATOM 1335 O O . ASP B 1 66 ? 8.375 -15.008 5.648 1 97.44 66 ASP B O 1
ATOM 1339 N N . ILE B 1 67 ? 9.203 -13.008 6.121 1 97.38 67 ILE B N 1
ATOM 1340 C CA . ILE B 1 67 ? 9.117 -12.57 4.73 1 97.38 67 ILE B CA 1
ATOM 1341 C C . ILE B 1 67 ? 10.094 -13.383 3.879 1 97.38 67 ILE B C 1
ATOM 1343 O O . ILE B 1 67 ? 9.742 -13.852 2.797 1 97.38 67 ILE B O 1
ATOM 1347 N N . GLU B 1 68 ? 11.312 -13.508 4.383 1 97.31 68 GLU B N 1
ATOM 1348 C CA . GLU B 1 68 ? 12.312 -14.289 3.662 1 97.31 68 GLU B CA 1
ATOM 1349 C C . GLU B 1 68 ? 11.828 -15.719 3.438 1 97.31 68 GLU B C 1
ATOM 1351 O O . GLU B 1 68 ? 11.992 -16.281 2.35 1 97.31 68 GLU B O 1
ATOM 1356 N N . LYS B 1 69 ? 11.273 -16.328 4.457 1 98.06 69 LYS B N 1
ATOM 1357 C CA . LYS B 1 69 ? 10.711 -17.672 4.34 1 98.06 69 LYS B CA 1
ATOM 1358 C C . LYS B 1 69 ? 9.617 -17.719 3.275 1 98.06 69 LYS B C 1
ATOM 1360 O O . LYS B 1 69 ? 9.555 -18.656 2.482 1 98.06 69 LYS B O 1
ATOM 1365 N N . HIS B 1 70 ? 8.758 -16.75 3.299 1 98.5 70 HIS B N 1
ATOM 1366 C CA . HIS B 1 70 ? 7.684 -16.672 2.316 1 98.5 70 HIS B CA 1
ATOM 1367 C C . HIS B 1 70 ? 8.234 -16.656 0.895 1 98.5 70 HIS B C 1
ATOM 1369 O O . HIS B 1 70 ? 7.758 -17.391 0.031 1 98.5 70 HIS B O 1
ATOM 1375 N N . MET B 1 71 ? 9.289 -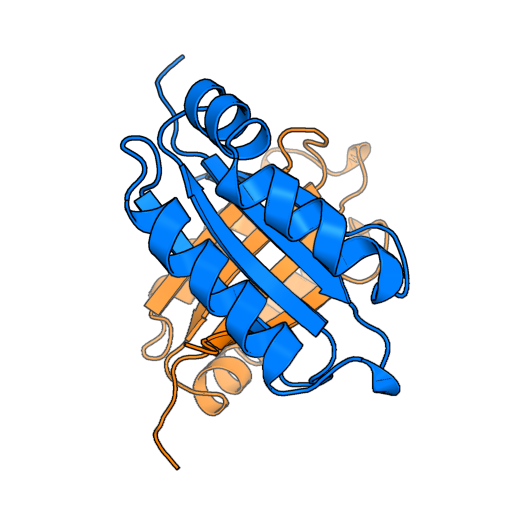15.828 0.668 1 97.81 71 MET B N 1
ATOM 1376 C CA . MET B 1 71 ? 9.844 -15.633 -0.67 1 97.81 71 MET B CA 1
ATOM 1377 C C . MET B 1 71 ? 10.523 -16.906 -1.171 1 97.81 71 MET B C 1
ATOM 1379 O O . MET B 1 71 ? 10.719 -17.062 -2.375 1 97.81 71 MET B O 1
ATOM 1383 N N . LYS B 1 72 ? 10.812 -17.797 -0.247 1 98.06 72 LYS B N 1
ATOM 1384 C CA . LYS B 1 72 ? 11.484 -19.031 -0.609 1 98.06 72 LYS B CA 1
ATOM 1385 C C . LYS B 1 72 ? 10.5 -20.203 -0.661 1 98.06 72 LYS B C 1
ATOM 1387 O O . LYS B 1 72 ? 10.859 -21.297 -1.074 1 98.06 72 LYS B O 1
ATOM 1392 N N . SER B 1 73 ? 9.328 -20.031 -0.245 1 98.5 73 SER B N 1
ATOM 1393 C CA . SER B 1 73 ? 8.344 -21.109 -0.181 1 98.5 73 SER B CA 1
ATOM 1394 C C . SER B 1 73 ? 7.996 -21.625 -1.573 1 98.5 73 SER B C 1
ATOM 1396 O O . SER B 1 73 ? 8.086 -20.891 -2.555 1 98.5 73 SER B O 1
ATOM 1398 N N . PRO B 1 74 ? 7.527 -22.859 -1.688 1 98.31 74 PRO B N 1
ATOM 1399 C CA . PRO B 1 74 ? 7.148 -23.438 -2.982 1 98.31 74 PRO B CA 1
ATOM 1400 C C . PRO B 1 74 ? 5.984 -22.703 -3.637 1 98.31 74 PRO B C 1
ATOM 1402 O O . PRO B 1 74 ? 5.977 -22.5 -4.855 1 98.31 74 PRO B O 1
ATOM 1405 N N . HIS B 1 75 ? 4.98 -22.359 -2.852 1 98.56 75 HIS B N 1
ATOM 1406 C CA . HIS B 1 75 ? 3.836 -21.688 -3.453 1 98.56 75 HIS B CA 1
ATOM 1407 C C . HIS B 1 75 ? 4.223 -20.312 -4 1 98.56 75 HIS B C 1
ATOM 1409 O O . HIS B 1 75 ? 3.723 -19.891 -5.047 1 98.56 75 HIS B O 1
ATOM 1415 N N . PHE B 1 76 ? 5.129 -19.594 -3.311 1 98.75 76 PHE B N 1
ATOM 1416 C CA . PHE B 1 76 ? 5.539 -18.281 -3.809 1 98.75 76 PHE B CA 1
ATOM 1417 C C . PHE B 1 76 ? 6.41 -18.422 -5.051 1 98.75 76 PHE B C 1
ATOM 1419 O O . PHE B 1 76 ? 6.156 -17.781 -6.07 1 98.75 76 PHE B O 1
ATOM 1426 N N . THR B 1 77 ? 7.465 -19.266 -4.938 1 98.44 77 THR B N 1
ATOM 1427 C CA . THR B 1 77 ? 8.359 -19.422 -6.078 1 98.44 77 THR B CA 1
ATOM 1428 C C . THR B 1 77 ? 7.605 -19.984 -7.281 1 98.44 77 THR B C 1
ATOM 1430 O O . THR B 1 77 ? 7.871 -19.594 -8.422 1 98.44 77 THR B O 1
ATOM 1433 N N . GLY B 1 78 ? 6.676 -20.906 -7.098 1 98.12 78 GLY B N 1
ATOM 1434 C CA . GLY B 1 78 ? 5.816 -21.391 -8.164 1 98.12 78 GLY B CA 1
ATOM 1435 C C . GLY B 1 78 ? 4.977 -20.297 -8.805 1 98.12 78 GLY B C 1
ATOM 1436 O O . GLY B 1 78 ? 4.871 -20.234 -10.023 1 98.12 78 GLY B O 1
ATOM 1437 N N . PHE B 1 79 ? 4.414 -19.469 -7.992 1 98.5 79 PHE B N 1
ATOM 1438 C CA . PHE B 1 79 ? 3.613 -18.344 -8.469 1 98.5 79 PHE B CA 1
ATOM 1439 C C . PHE B 1 79 ? 4.457 -17.406 -9.32 1 98.5 79 PHE B C 1
ATOM 1441 O O . PHE B 1 79 ? 4.047 -17 -10.406 1 98.5 79 PHE B O 1
ATOM 1448 N N . VAL B 1 80 ? 5.66 -17 -8.812 1 97.88 80 VAL B N 1
ATOM 1449 C CA . VAL B 1 80 ? 6.551 -16.094 -9.531 1 97.88 80 VAL B CA 1
ATOM 1450 C C . VAL B 1 80 ? 6.898 -16.688 -10.891 1 97.88 80 VAL B C 1
ATOM 1452 O O . VAL B 1 80 ? 6.91 -15.977 -11.898 1 97.88 80 VAL B O 1
ATOM 1455 N N . GLY B 1 81 ? 7.176 -18 -10.922 1 97.25 81 GLY B N 1
ATOM 1456 C CA . GLY B 1 81 ? 7.457 -18.672 -12.18 1 97.25 81 GLY B CA 1
ATOM 1457 C C . GLY B 1 81 ? 6.32 -18.562 -13.18 1 97.25 81 GLY B C 1
ATOM 1458 O O . GLY B 1 81 ? 6.555 -18.359 -14.375 1 97.25 81 GLY B O 1
ATOM 1459 N N . LYS B 1 82 ? 5.09 -18.656 -12.75 1 96.5 82 LYS B N 1
ATOM 1460 C CA . LYS B 1 82 ? 3.908 -18.562 -13.602 1 96.5 82 LYS B CA 1
ATOM 1461 C C . LYS B 1 82 ? 3.666 -17.125 -14.039 1 96.5 82 LYS B C 1
ATOM 1463 O O . LYS B 1 82 ? 3.186 -16.875 -15.148 1 96.5 82 LYS B O 1
ATOM 1468 N N . LEU B 1 83 ? 3.996 -16.188 -13.195 1 97.44 83 LEU B N 1
ATOM 1469 C CA . LEU B 1 83 ? 3.648 -14.789 -13.367 1 97.44 83 LEU B CA 1
ATOM 1470 C C . LEU B 1 83 ? 4.57 -14.117 -14.383 1 97.44 83 LEU B C 1
ATOM 1472 O O . LEU B 1 83 ? 4.164 -13.188 -15.078 1 97.44 83 LEU B O 1
ATOM 1476 N N . LYS B 1 84 ? 5.758 -14.57 -14.492 1 96.94 84 LYS B N 1
ATOM 1477 C CA . LYS B 1 84 ? 6.824 -13.914 -15.242 1 96.94 84 LYS B CA 1
ATOM 1478 C C . LYS B 1 84 ? 6.383 -13.617 -16.672 1 96.94 84 LYS B C 1
ATOM 1480 O O . LYS B 1 84 ? 6.617 -12.523 -17.188 1 96.94 84 LYS B O 1
ATOM 1485 N N . ALA B 1 85 ? 5.707 -1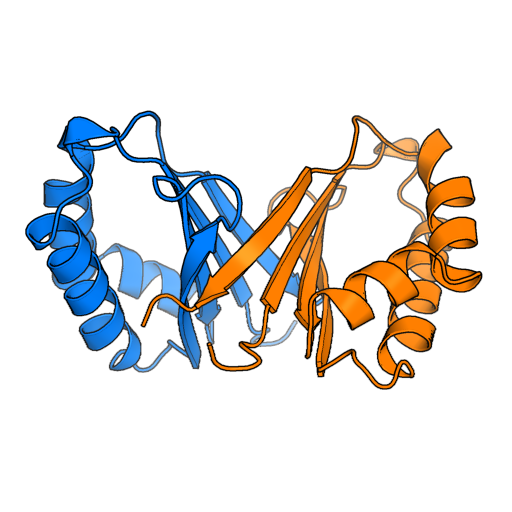4.531 -17.359 1 95.75 85 ALA B N 1
ATOM 1486 C CA . ALA B 1 85 ? 5.324 -14.391 -18.766 1 95.75 85 ALA B CA 1
ATOM 1487 C C . ALA B 1 85 ? 4.227 -13.344 -18.922 1 95.75 85 ALA B C 1
ATOM 1489 O O . ALA B 1 85 ? 3.949 -12.898 -20.047 1 95.75 85 ALA B O 1
ATOM 1490 N N . HIS B 1 86 ? 3.631 -12.938 -17.875 1 98.12 86 HIS B N 1
ATOM 1491 C CA . HIS B 1 86 ? 2.447 -12.086 -17.953 1 98.12 86 HIS B CA 1
ATOM 1492 C C . HIS B 1 86 ? 2.777 -10.648 -17.562 1 98.12 86 HIS B C 1
ATOM 1494 O O . HIS B 1 86 ? 1.934 -9.758 -17.688 1 98.12 86 HIS B O 1
ATOM 1500 N N . LEU B 1 87 ? 3.945 -10.422 -17.141 1 98.06 87 LEU B N 1
ATOM 1501 C CA . LEU B 1 87 ? 4.305 -9.141 -16.547 1 98.06 87 LEU B CA 1
ATOM 1502 C C . LEU B 1 87 ? 4.637 -8.117 -17.641 1 98.06 87 LEU B C 1
ATOM 1504 O O . LEU B 1 87 ? 5.223 -8.461 -18.656 1 98.06 87 LEU B O 1
ATOM 1508 N N . VAL B 1 88 ? 4.262 -6.855 -17.359 1 97.5 88 VAL B N 1
ATOM 1509 C CA . VAL B 1 88 ? 4.645 -5.723 -18.203 1 97.5 88 VAL B CA 1
ATOM 1510 C C . VAL B 1 88 ? 6.027 -5.219 -17.781 1 97.5 88 VAL B C 1
ATOM 1512 O O . VAL B 1 88 ? 6.766 -4.68 -18.609 1 97.5 88 VAL B O 1
ATOM 1515 N N . ALA B 1 89 ? 6.391 -5.344 -16.609 1 97.19 89 ALA B N 1
ATOM 1516 C CA . ALA B 1 89 ? 7.637 -4.953 -15.961 1 97.19 89 ALA B CA 1
ATOM 1517 C C . ALA B 1 89 ? 7.805 -5.684 -14.633 1 97.19 89 ALA B C 1
ATOM 1519 O O . ALA B 1 89 ? 6.887 -6.359 -14.164 1 97.19 89 ALA B O 1
ATOM 1520 N N . ALA B 1 90 ? 9.016 -5.602 -14.055 1 97.31 90 ALA B N 1
ATOM 1521 C CA . ALA B 1 90 ? 9.25 -6.195 -12.742 1 97.31 90 ALA B CA 1
ATOM 1522 C C . ALA B 1 90 ? 8.273 -5.637 -11.711 1 97.31 90 ALA B C 1
ATOM 1524 O O . ALA B 1 90 ? 7.977 -4.441 -11.703 1 97.31 90 ALA B O 1
ATOM 1525 N N . PRO B 1 91 ? 7.727 -6.465 -10.82 1 98.06 91 PRO B N 1
ATOM 1526 C CA . PRO B 1 91 ? 6.863 -5.945 -9.758 1 98.06 91 PRO B CA 1
ATOM 1527 C C . PRO B 1 91 ? 7.559 -4.902 -8.891 1 98.06 91 PRO B C 1
ATOM 1529 O O . PRO B 1 91 ? 8.773 -4.961 -8.703 1 98.06 91 PRO B O 1
ATOM 1532 N N . GLN B 1 92 ? 6.852 -3.941 -8.477 1 97.62 92 GLN B N 1
ATOM 1533 C CA . GLN B 1 92 ? 7.344 -2.996 -7.484 1 97.62 92 GLN B CA 1
ATOM 1534 C C . GLN B 1 92 ? 7.035 -3.475 -6.066 1 97.62 92 GLN B C 1
ATOM 1536 O O . GLN B 1 92 ? 5.867 -3.564 -5.68 1 97.62 92 GLN B O 1
ATOM 1541 N N . ILE B 1 93 ? 8.023 -3.793 -5.305 1 98 93 ILE B N 1
ATOM 1542 C CA . ILE B 1 93 ? 7.871 -4.281 -3.938 1 98 93 ILE B CA 1
ATOM 1543 C C . ILE B 1 93 ? 8.461 -3.268 -2.957 1 98 93 ILE B C 1
ATOM 1545 O O . ILE B 1 93 ? 9.656 -2.971 -3.006 1 98 93 ILE B O 1
ATOM 1549 N N . VAL B 1 94 ? 7.672 -2.74 -2.121 1 98.25 94 VAL B N 1
ATOM 1550 C CA . VAL B 1 94 ? 8.117 -1.774 -1.122 1 98.25 94 VAL B CA 1
ATOM 1551 C C . VAL B 1 94 ? 7.84 -2.314 0.279 1 98.25 94 VAL B C 1
ATOM 1553 O O . VAL B 1 94 ? 6.691 -2.615 0.619 1 98.25 94 VAL B O 1
ATOM 1556 N N . THR B 1 95 ? 8.875 -2.533 1.018 1 98.25 95 THR B N 1
ATOM 1557 C CA . THR B 1 95 ? 8.734 -2.91 2.42 1 98.25 95 THR B CA 1
ATOM 1558 C C . THR B 1 95 ? 8.703 -1.673 3.312 1 98.25 95 THR B C 1
ATOM 1560 O O . THR B 1 95 ? 9.57 -0.808 3.211 1 98.25 95 THR B O 1
ATOM 1563 N N . ILE B 1 96 ? 7.676 -1.612 4.137 1 97.94 96 ILE B N 1
ATOM 1564 C CA . ILE B 1 96 ? 7.465 -0.397 4.914 1 97.94 96 ILE B CA 1
ATOM 1565 C C . ILE B 1 96 ? 7.254 -0.754 6.383 1 97.94 96 ILE B C 1
ATOM 1567 O O . ILE B 1 96 ? 6.926 -1.898 6.711 1 97.94 96 ILE B O 1
ATOM 1571 N N . ARG B 1 97 ? 7.527 0.186 7.234 1 96.69 97 ARG B N 1
ATOM 1572 C CA . ARG B 1 97 ? 7.344 0.067 8.68 1 96.69 97 ARG B CA 1
ATOM 1573 C C . ARG B 1 97 ? 6.562 1.253 9.227 1 96.69 97 ARG B C 1
ATOM 1575 O O . ARG B 1 97 ? 6.836 2.402 8.883 1 96.69 97 ARG B O 1
ATOM 1582 N N . PRO B 1 98 ? 5.523 0.943 10.117 1 96.25 98 PRO B N 1
ATOM 1583 C CA . PRO B 1 98 ? 4.789 2.068 10.703 1 96.25 98 PRO B CA 1
ATOM 1584 C C . PRO B 1 98 ? 5.703 3.078 11.391 1 96.25 98 PRO B C 1
ATOM 1586 O O . PRO B 1 98 ? 6.629 2.691 12.109 1 96.25 98 PRO B O 1
ATOM 1589 N N . LEU B 1 99 ? 5.457 4.344 11.102 1 94.31 99 LEU B N 1
ATOM 1590 C CA . LEU B 1 99 ? 6.289 5.414 11.648 1 94.31 99 LEU B CA 1
ATOM 1591 C C . LEU B 1 99 ? 5.711 5.941 12.953 1 94.31 99 LEU B C 1
ATOM 1593 O O . LEU B 1 99 ? 6.445 6.453 13.797 1 94.31 99 LEU B O 1
ATOM 1597 N N . LEU B 1 100 ? 4.422 5.871 13.117 1 88.19 100 LEU B N 1
ATOM 1598 C CA . LEU B 1 100 ? 3.758 6.41 14.297 1 88.19 100 LEU B CA 1
ATOM 1599 C C . LEU B 1 100 ? 3.135 5.293 15.125 1 88.19 100 LEU B C 1
ATOM 1601 O O . LEU B 1 100 ? 2.73 4.262 14.586 1 88.19 100 LEU B O 1
#

Solvent-accessible surface area (backbone atoms only — not comparable to full-atom values): 10726 Å² total; per-residue (Å²): 136,72,82,56,57,33,32,36,43,37,42,38,42,41,34,73,93,50,71,45,68,68,53,52,49,52,53,50,52,42,42,59,58,50,63,68,37,89,38,44,75,44,66,44,50,23,28,31,74,89,37,83,50,28,37,33,37,49,33,29,28,49,36,73,68,40,51,53,50,48,65,66,30,68,63,45,46,51,46,52,66,66,43,59,85,33,44,73,55,81,64,48,75,47,49,29,31,70,69,116,129,76,81,58,57,34,31,36,45,35,41,38,42,40,34,72,90,50,72,45,70,67,52,52,47,52,53,50,52,43,43,57,57,49,62,68,38,90,38,45,75,42,66,44,52,22,28,30,74,89,37,83,49,29,36,34,36,49,32,28,29,49,36,72,68,40,50,54,51,47,66,67,29,67,64,45,46,53,48,53,65,66,44,58,87,32,44,73,56,83,64,48,74,46,50,28,31,70,69,117

Sequence (200 aa):
MADQKLRIVATIKVKPESRDQNLVNAFKALVEETKKEEGNISYILHNDVKDPNTFVFVEEWRSPADIEKHMKSPHFTGFVGKLKAHLVAAPQIVTIRPLLMADQKLRIVATIKVKPESRDQNLVNAFKALVEETKKEEGNISYILHNDVKDPNTFVFVEEWRSPADIEKHMKSPHFTGFVGKLKAHLVAAPQIVTIRPLL

InterPro domains:
  IPR007138 Antibiotic biosynthesis monooxygenase domain [PF03992] (7-80)
  IPR007138 Antibiotic biosynthesis monooxygenase domain [PS51725] (6-96)
  IPR011008 Dimeric alpha-beta barrel [SSF54909] (6-94)
  IPR050744 AI-2 Signaling Cycle Isomerase LsrG [PTHR33336] (2-97)

Foldseek 3Di:
DDQFKKKKKKKFAFDPVPPDPVLVVLVVQLLVVLVPQPFWPDWDWDADPVDRRMIIIITITRHPVSVVVSCPDPSNVVSCVVRVVTGPDDMDMDMDGDPD/DDLFKKKKKKKFAFAPVPPDPVLVVLVVQLLVVLVPQPFWPDWDWDADPVDRRMIIIITITRHPVSVVVSCPDPSNVVSCVVRVVTGPDDMDMDMDGDPD